Protein AF-A0A1M7KHV6-F1 (afdb_monomer)

Structure (mmCIF, N/CA/C/O backbone):
data_AF-A0A1M7KHV6-F1
#
_entry.id   AF-A0A1M7KHV6-F1
#
loop_
_atom_site.group_PDB
_atom_site.id
_atom_site.type_symbol
_atom_site.label_atom_id
_atom_site.label_alt_id
_atom_site.label_comp_id
_atom_site.label_asym_id
_atom_site.label_entity_id
_atom_site.label_seq_id
_atom_site.pdbx_PDB_ins_code
_atom_site.Cartn_x
_atom_site.Cartn_y
_atom_site.Cartn_z
_atom_site.occupancy
_atom_site.B_iso_or_equiv
_atom_site.auth_seq_id
_atom_site.auth_comp_id
_atom_site.auth_asym_id
_atom_site.auth_atom_id
_atom_site.pdbx_PDB_model_num
ATOM 1 N N . MET A 1 1 ? -18.715 7.934 -18.203 1.00 40.03 1 MET A N 1
ATOM 2 C CA . MET A 1 1 ? -17.321 7.447 -18.294 1.00 40.03 1 MET A CA 1
ATOM 3 C C . MET A 1 1 ? -16.677 8.148 -19.477 1.00 40.03 1 MET A C 1
ATOM 5 O O . MET A 1 1 ? -17.230 8.066 -20.566 1.00 40.03 1 MET A O 1
ATOM 9 N N . ASN A 1 2 ? -15.623 8.937 -19.252 1.00 33.78 2 ASN A N 1
ATOM 10 C CA . ASN A 1 2 ? -15.051 9.802 -20.286 1.00 33.78 2 ASN A CA 1
ATOM 11 C C . ASN A 1 2 ? -14.108 8.988 -21.197 1.00 33.78 2 ASN A C 1
ATOM 13 O O . ASN A 1 2 ? -13.120 8.451 -20.692 1.00 33.78 2 ASN A O 1
ATOM 17 N N . PRO A 1 3 ? -14.363 8.905 -22.515 1.00 43.41 3 PRO A N 1
ATOM 18 C CA . PRO A 1 3 ? -13.572 8.088 -23.446 1.00 43.41 3 PRO A CA 1
ATOM 19 C C . PRO A 1 3 ? -12.112 8.556 -23.586 1.00 43.41 3 PRO A C 1
ATOM 21 O O . PRO A 1 3 ? -11.252 7.806 -24.039 1.00 43.41 3 PRO A O 1
ATOM 24 N N . THR A 1 4 ? -11.807 9.777 -23.145 1.00 42.03 4 THR A N 1
ATOM 25 C CA . THR A 1 4 ? -10.474 10.386 -23.183 1.00 42.03 4 THR A CA 1
ATOM 26 C C . THR A 1 4 ? -9.477 9.736 -22.217 1.00 42.03 4 THR A C 1
ATOM 28 O O . THR A 1 4 ? -8.311 9.613 -22.568 1.00 42.03 4 THR A O 1
ATOM 31 N N . HIS A 1 5 ? -9.909 9.259 -21.039 1.00 47.38 5 HIS A N 1
ATOM 32 C CA . HIS A 1 5 ? -9.004 8.603 -20.074 1.00 47.38 5 HIS A CA 1
ATOM 33 C C . HIS A 1 5 ? -8.553 7.210 -20.547 1.00 47.38 5 HIS A C 1
ATOM 35 O O . HIS A 1 5 ? -7.406 6.822 -20.337 1.00 47.38 5 HIS A O 1
ATOM 41 N N . GLN A 1 6 ? -9.428 6.472 -21.238 1.00 45.31 6 GLN A N 1
ATOM 42 C CA . GLN A 1 6 ? -9.113 5.142 -21.773 1.00 45.31 6 GLN A CA 1
ATOM 43 C C . GLN A 1 6 ? -8.108 5.190 -22.933 1.00 45.31 6 GLN A C 1
ATOM 45 O O . GLN A 1 6 ? -7.254 4.312 -23.038 1.00 45.31 6 GLN A O 1
ATOM 50 N N . ALA A 1 7 ? -8.172 6.220 -23.782 1.00 41.47 7 ALA A N 1
ATOM 51 C CA . ALA A 1 7 ? -7.232 6.392 -24.891 1.00 41.47 7 ALA A CA 1
ATOM 52 C C . ALA A 1 7 ? -5.807 6.723 -24.405 1.00 41.47 7 ALA A C 1
ATOM 54 O O . ALA A 1 7 ? -4.832 6.204 -24.951 1.00 41.47 7 ALA A O 1
ATOM 55 N N . THR A 1 8 ? -5.682 7.527 -23.345 1.00 48.91 8 THR A N 1
ATOM 56 C CA . THR A 1 8 ? -4.390 7.873 -22.731 1.00 48.91 8 THR A CA 1
ATOM 57 C C . THR A 1 8 ? -3.746 6.661 -22.054 1.00 48.91 8 THR A C 1
ATOM 59 O O . THR A 1 8 ? -2.559 6.419 -22.253 1.00 48.91 8 THR A O 1
ATOM 62 N N . ALA A 1 9 ? -4.526 5.838 -21.344 1.00 51.78 9 ALA A N 1
ATOM 63 C CA . ALA A 1 9 ? -4.034 4.609 -20.713 1.00 51.78 9 ALA A CA 1
ATOM 64 C C . ALA A 1 9 ? -3.473 3.586 -21.728 1.00 51.78 9 ALA A C 1
ATOM 66 O O . ALA A 1 9 ? -2.473 2.923 -21.453 1.00 51.78 9 ALA A O 1
ATOM 67 N N . LEU A 1 10 ? -4.074 3.484 -22.921 1.00 48.16 10 LEU A N 1
ATOM 68 C CA . LEU A 1 10 ? -3.648 2.541 -23.966 1.00 48.16 10 LEU A CA 1
ATOM 69 C C . LEU A 1 10 ? -2.391 2.989 -24.730 1.00 48.16 10 LEU A C 1
ATOM 71 O O . LEU A 1 10 ? -1.556 2.149 -25.051 1.00 48.16 10 LEU A O 1
ATOM 75 N N . LEU A 1 11 ? -2.212 4.291 -24.989 1.00 49.06 11 LEU A N 1
ATOM 76 C CA . LEU A 1 11 ? -1.007 4.818 -25.661 1.00 49.06 11 LEU A CA 1
ATOM 77 C C . LEU A 1 11 ? 0.260 4.708 -24.796 1.00 49.06 11 LEU A C 1
ATOM 79 O O . LEU A 1 11 ? 1.381 4.679 -25.306 1.00 49.06 11 LEU A O 1
ATOM 83 N N . ILE A 1 12 ? 0.078 4.620 -23.484 1.00 51.00 12 ILE A N 1
ATOM 84 C CA . ILE A 1 12 ? 1.138 4.583 -22.482 1.00 51.00 12 ILE A CA 1
ATOM 85 C C . ILE A 1 12 ? 1.703 3.172 -22.268 1.00 51.00 12 ILE A C 1
ATOM 87 O O . ILE A 1 12 ? 2.906 3.028 -22.035 1.00 51.00 12 ILE A O 1
ATOM 91 N N . ALA A 1 13 ? 0.871 2.134 -22.417 1.00 52.94 13 ALA A N 1
ATOM 92 C CA . ALA A 1 13 ? 1.306 0.734 -22.391 1.00 52.94 13 ALA A CA 1
ATOM 93 C C . ALA A 1 13 ? 2.335 0.404 -23.495 1.00 52.94 13 ALA A C 1
ATOM 95 O O . ALA A 1 13 ? 3.017 -0.615 -23.425 1.00 52.94 13 ALA A O 1
ATOM 96 N N . SER A 1 14 ? 2.467 1.278 -24.498 1.00 56.19 14 SER A N 1
ATOM 97 C CA . SER A 1 14 ? 3.421 1.167 -25.605 1.00 56.19 14 SER A CA 1
ATOM 98 C C . SER A 1 14 ? 4.804 1.766 -25.327 1.00 56.19 14 SER A C 1
ATOM 100 O O . SER A 1 14 ? 5.713 1.509 -26.113 1.00 56.19 14 SER A O 1
ATOM 102 N N . ASN A 1 15 ? 4.997 2.569 -24.268 1.00 55.56 15 ASN A N 1
ATOM 103 C CA . ASN A 1 15 ? 6.313 3.145 -23.978 1.00 55.56 15 ASN A CA 1
ATOM 104 C C . ASN A 1 15 ? 7.100 2.248 -23.000 1.00 55.56 15 ASN A C 1
ATOM 106 O O . ASN A 1 15 ? 6.800 2.248 -21.802 1.00 55.56 15 ASN A O 1
ATOM 110 N N . PRO A 1 16 ? 8.143 1.539 -23.470 1.00 52.38 16 PRO A N 1
ATOM 111 C CA . PRO A 1 16 ? 8.955 0.665 -22.624 1.00 52.38 16 PRO A CA 1
ATOM 112 C C . PRO A 1 16 ? 9.723 1.430 -21.531 1.00 52.38 16 PRO A C 1
ATOM 114 O O . PRO A 1 16 ? 10.070 0.876 -20.489 1.00 52.38 16 PRO A O 1
ATOM 117 N N . PHE A 1 17 ? 9.959 2.728 -21.725 1.00 52.09 17 PHE A N 1
ATOM 118 C CA . PHE A 1 17 ? 10.677 3.580 -20.776 1.00 52.09 17 PHE A CA 1
ATOM 119 C C . PHE A 1 17 ? 9.782 4.184 -19.697 1.00 52.09 17 PHE A C 1
ATOM 121 O O . PHE A 1 17 ? 10.290 4.849 -18.792 1.00 52.09 17 PHE A O 1
ATOM 128 N N . THR A 1 18 ? 8.469 3.956 -19.762 1.00 57.91 18 THR A N 1
ATOM 129 C CA . THR A 1 18 ? 7.561 4.324 -18.679 1.00 57.91 18 THR A CA 1
ATOM 130 C C . THR A 1 18 ? 8.039 3.664 -17.386 1.00 57.91 18 THR A C 1
ATOM 132 O O . THR A 1 18 ? 8.149 2.435 -17.279 1.00 57.91 18 THR A O 1
ATOM 135 N N . ARG A 1 19 ? 8.373 4.494 -16.393 1.00 62.25 19 ARG A N 1
ATOM 136 C CA . ARG A 1 19 ? 8.655 4.022 -15.038 1.00 62.25 19 ARG A CA 1
ATOM 137 C C . ARG A 1 19 ? 7.367 3.405 -14.492 1.00 62.25 19 ARG A C 1
ATOM 139 O O . ARG A 1 19 ? 6.291 3.935 -14.747 1.00 62.25 19 ARG A O 1
ATOM 146 N N . GLY A 1 20 ? 7.480 2.263 -13.815 1.00 73.44 20 GLY A N 1
ATOM 147 C CA . GLY A 1 20 ? 6.344 1.652 -13.121 1.00 73.44 20 GLY A CA 1
ATOM 148 C C . GLY A 1 20 ? 5.892 2.522 -11.946 1.00 73.44 20 GLY A C 1
ATOM 149 O O . GLY A 1 20 ? 6.075 3.735 -11.958 1.00 73.44 20 GLY A O 1
ATOM 150 N N . TYR A 1 21 ? 5.353 1.900 -10.903 1.00 81.25 21 TYR A N 1
ATOM 151 C CA . TYR A 1 21 ? 5.020 2.610 -9.669 1.00 81.25 21 TYR A CA 1
ATOM 152 C C . TYR A 1 21 ? 6.223 3.407 -9.133 1.00 81.25 21 TYR A C 1
ATOM 154 O O . TYR A 1 21 ? 7.322 2.864 -8.999 1.00 81.25 21 TYR A O 1
ATOM 162 N N . ASP A 1 22 ? 6.007 4.684 -8.827 1.00 82.19 22 ASP A N 1
ATOM 163 C CA . ASP A 1 22 ? 6.954 5.556 -8.124 1.00 82.19 22 ASP A CA 1
ATOM 164 C C . ASP A 1 22 ? 6.365 5.965 -6.760 1.00 82.19 22 ASP A C 1
ATOM 166 O O . ASP A 1 22 ? 5.182 5.742 -6.501 1.00 82.19 22 ASP A O 1
ATOM 170 N N . LYS A 1 23 ? 7.183 6.539 -5.870 1.00 88.31 23 LYS A N 1
ATOM 171 C CA . LYS A 1 23 ? 6.777 7.063 -4.547 1.00 88.31 23 LYS A CA 1
ATOM 172 C C . LYS A 1 23 ? 5.912 6.093 -3.726 1.00 88.31 23 LYS A C 1
ATOM 174 O O . LYS A 1 23 ? 4.903 6.481 -3.144 1.00 88.31 23 LYS A O 1
ATOM 179 N N . LEU A 1 24 ? 6.322 4.827 -3.689 1.00 92.56 24 LEU A N 1
ATOM 180 C CA . LEU A 1 24 ? 5.627 3.788 -2.937 1.00 92.56 24 LEU A CA 1
ATOM 181 C C . LEU A 1 24 ? 5.595 4.111 -1.441 1.00 92.56 24 LEU A C 1
ATOM 183 O O . LEU A 1 24 ? 6.630 4.412 -0.841 1.00 92.56 24 LEU A O 1
ATOM 187 N N . TYR A 1 25 ? 4.425 3.977 -0.830 1.00 95.25 25 TYR A N 1
ATOM 188 C CA . TYR A 1 25 ? 4.247 4.102 0.611 1.00 95.25 25 TYR A CA 1
ATOM 189 C C . TYR A 1 25 ? 3.189 3.116 1.119 1.00 95.25 25 TYR A C 1
ATOM 191 O O . TYR A 1 25 ? 2.507 2.452 0.338 1.00 95.25 25 TYR A O 1
ATOM 199 N N . ILE A 1 26 ? 3.122 2.954 2.440 1.00 97.50 26 ILE A N 1
ATOM 200 C CA . ILE A 1 26 ? 2.248 1.976 3.093 1.00 97.50 26 ILE A CA 1
ATOM 201 C C . ILE A 1 26 ? 1.247 2.726 3.960 1.00 97.50 26 ILE A C 1
ATOM 203 O O . ILE A 1 26 ? 1.654 3.509 4.819 1.00 97.50 26 ILE A O 1
ATOM 207 N N . GLU A 1 27 ? -0.034 2.427 3.780 1.00 96.69 27 GLU A N 1
ATOM 208 C CA . GLU A 1 27 ? -1.109 2.862 4.666 1.00 96.69 27 GLU A CA 1
ATOM 209 C C . GLU A 1 27 ? -1.606 1.689 5.509 1.00 96.69 27 GLU A C 1
ATOM 211 O O . GLU A 1 27 ? -1.808 0.579 5.016 1.00 96.69 27 GLU A O 1
ATOM 216 N N . ARG A 1 28 ? -1.801 1.939 6.805 1.00 97.19 28 ARG A N 1
ATOM 217 C CA . ARG A 1 28 ? -2.419 0.987 7.729 1.00 97.19 28 ARG A CA 1
ATOM 218 C C . ARG A 1 28 ? -3.917 1.266 7.780 1.00 97.19 28 ARG A C 1
ATOM 220 O O . ARG A 1 28 ? -4.330 2.318 8.267 1.00 97.19 28 ARG A O 1
ATOM 227 N N . LEU A 1 29 ? -4.712 0.320 7.299 1.00 97.75 29 LEU A N 1
ATOM 228 C CA . LEU A 1 29 ? -6.156 0.442 7.137 1.00 97.75 29 LEU A CA 1
ATOM 229 C C . LEU A 1 29 ? -6.894 -0.586 7.995 1.00 97.75 29 LEU A C 1
ATOM 231 O O . LEU A 1 29 ? -6.432 -1.706 8.206 1.00 97.75 29 LEU A O 1
ATOM 235 N N . LEU A 1 30 ? -8.075 -0.206 8.464 1.00 97.50 30 LEU A N 1
ATOM 236 C CA . LEU A 1 30 ? -9.051 -1.098 9.072 1.00 97.50 30 LEU A CA 1
ATOM 237 C C . LEU A 1 30 ? -10.006 -1.577 7.986 1.00 97.50 30 LEU A C 1
ATOM 239 O O . LEU A 1 30 ? -10.625 -0.750 7.316 1.00 97.50 30 LEU A O 1
ATOM 243 N N . MET A 1 31 ? -10.144 -2.893 7.830 1.00 96.94 31 MET A N 1
ATOM 244 C CA . MET A 1 31 ? -11.224 -3.478 7.041 1.00 96.94 31 MET A CA 1
ATOM 245 C C . MET A 1 31 ? -12.465 -3.574 7.925 1.00 96.94 31 MET A C 1
ATOM 247 O O . MET A 1 31 ? -12.488 -4.351 8.882 1.00 96.94 31 MET A O 1
ATOM 251 N N . ILE A 1 32 ? -13.484 -2.780 7.620 1.00 97.06 32 ILE A N 1
ATOM 252 C CA . ILE A 1 32 ? -14.670 -2.600 8.456 1.00 97.06 32 ILE A CA 1
ATOM 253 C C . ILE A 1 32 ? -15.865 -3.252 7.772 1.00 97.06 32 ILE A C 1
ATOM 255 O O . ILE A 1 32 ? -16.180 -2.942 6.623 1.00 97.06 32 ILE A O 1
ATOM 259 N N . ALA A 1 33 ? -16.534 -4.151 8.487 1.00 95.75 33 ALA A N 1
ATOM 260 C CA . ALA A 1 33 ? -17.798 -4.735 8.071 1.00 95.75 33 ALA A CA 1
ATOM 261 C C . ALA A 1 33 ? -18.969 -3.909 8.620 1.00 95.75 33 ALA A C 1
ATOM 263 O O . ALA A 1 33 ? -18.988 -3.544 9.799 1.00 95.75 33 ALA A O 1
ATOM 264 N N . TYR A 1 34 ? -19.953 -3.649 7.763 1.00 92.31 34 TYR A N 1
ATOM 265 C CA . TYR A 1 34 ? -21.218 -3.031 8.151 1.00 92.31 34 TYR A CA 1
ATOM 266 C C . TYR A 1 34 ? -22.153 -4.069 8.788 1.00 92.31 34 TYR A C 1
ATOM 268 O O . TYR A 1 34 ? -22.115 -5.252 8.442 1.00 92.31 34 TYR A O 1
ATOM 276 N N . GLU A 1 35 ? -23.035 -3.626 9.686 1.00 83.25 35 GLU A N 1
ATOM 277 C CA . GLU A 1 35 ? -24.034 -4.500 10.326 1.00 83.25 35 GLU A CA 1
ATOM 278 C C . GLU A 1 35 ? -25.103 -5.015 9.348 1.00 83.25 35 GLU A C 1
ATOM 280 O O . GLU A 1 35 ? -25.678 -6.083 9.550 1.00 83.25 35 GLU A O 1
ATOM 285 N N . ASP A 1 36 ? -25.368 -4.270 8.277 1.00 85.94 36 ASP A N 1
ATOM 286 C CA . ASP A 1 36 ? -26.413 -4.553 7.288 1.00 85.94 36 ASP A CA 1
ATOM 287 C C . ASP A 1 36 ? -25.971 -5.519 6.171 1.00 85.94 36 ASP A C 1
ATOM 289 O O . ASP A 1 36 ? -26.745 -5.812 5.257 1.00 85.94 36 ASP A O 1
ATOM 293 N N . GLY A 1 37 ? -24.741 -6.036 6.244 1.00 79.44 37 GLY A N 1
ATOM 294 C CA . GLY A 1 37 ? -24.183 -6.945 5.243 1.00 79.44 37 GLY A CA 1
ATOM 295 C C . GLY A 1 37 ? -23.716 -6.261 3.954 1.00 79.44 37 GLY A C 1
ATOM 296 O O . GLY A 1 37 ? -23.463 -6.956 2.966 1.00 79.44 37 GLY A O 1
ATOM 297 N N . CYS A 1 38 ? -23.583 -4.929 3.937 1.00 88.50 38 CYS A N 1
ATOM 298 C CA . CYS A 1 38 ? -22.914 -4.221 2.847 1.00 88.50 38 CYS A CA 1
ATOM 299 C C . CYS A 1 38 ? -21.448 -4.678 2.677 1.00 88.50 38 CYS A C 1
ATOM 301 O O . CYS A 1 38 ? -20.826 -5.151 3.636 1.00 88.50 38 CYS A O 1
ATOM 303 N N . PRO A 1 39 ? -20.863 -4.527 1.468 1.00 93.12 39 PRO A N 1
ATOM 304 C CA . PRO A 1 39 ? -19.444 -4.793 1.251 1.00 93.12 39 PRO A CA 1
ATOM 305 C C . PRO A 1 39 ? -18.573 -4.032 2.258 1.00 93.12 39 PRO A C 1
ATOM 307 O O . PRO A 1 39 ? -18.887 -2.879 2.565 1.00 93.12 39 PRO A O 1
ATOM 310 N N . PRO A 1 40 ? -17.483 -4.638 2.759 1.00 94.81 40 PRO A N 1
ATOM 311 C CA . PRO A 1 40 ? -16.625 -3.971 3.721 1.00 94.81 40 PRO A CA 1
ATOM 312 C C . PRO A 1 40 ? -15.965 -2.738 3.103 1.00 94.81 40 PRO A C 1
ATOM 314 O O . PRO A 1 40 ? -15.703 -2.688 1.898 1.00 94.81 40 PRO A O 1
ATOM 317 N N . CYS A 1 41 ? -15.665 -1.756 3.944 1.00 95.56 41 CYS A N 1
ATOM 318 C CA . CYS A 1 41 ? -14.884 -0.589 3.559 1.00 95.56 41 CYS A CA 1
ATOM 319 C C . CYS A 1 41 ? -13.516 -0.601 4.244 1.00 95.56 41 CYS A C 1
ATOM 321 O O . CYS A 1 41 ? -13.292 -1.313 5.222 1.00 95.56 41 CYS A O 1
ATOM 323 N N . PHE A 1 42 ? -12.595 0.195 3.707 1.00 96.62 42 PHE A N 1
ATOM 324 C CA . PHE A 1 42 ? -11.261 0.375 4.263 1.00 96.62 42 PHE A CA 1
ATOM 325 C C . PHE A 1 42 ? -11.112 1.816 4.720 1.00 96.62 42 PHE A C 1
ATOM 327 O O . PHE A 1 42 ? -11.384 2.737 3.943 1.00 96.62 42 PHE A O 1
ATOM 334 N N . ARG A 1 43 ? -10.713 2.016 5.975 1.00 96.94 43 ARG A N 1
ATOM 335 C CA . ARG A 1 43 ? -10.478 3.351 6.534 1.00 96.94 43 ARG A CA 1
ATOM 336 C C . ARG A 1 43 ? -9.176 3.382 7.318 1.00 96.94 43 ARG A C 1
ATOM 338 O O . ARG A 1 43 ? -8.904 2.428 8.050 1.00 96.94 43 ARG A O 1
ATOM 345 N N . PRO A 1 44 ? -8.372 4.448 7.202 1.00 96.75 44 PRO A N 1
ATOM 346 C CA . PRO A 1 44 ? -7.241 4.625 8.090 1.00 96.75 44 PRO A CA 1
ATOM 347 C C . PRO A 1 44 ? -7.745 4.811 9.521 1.00 96.75 44 PRO A C 1
ATOM 349 O O . PRO A 1 44 ? -8.824 5.354 9.776 1.00 96.75 44 PRO A O 1
ATOM 352 N N . MET A 1 45 ? -6.945 4.346 10.470 1.00 94.69 45 MET A N 1
ATOM 353 C CA . MET A 1 45 ? -7.179 4.643 11.875 1.00 94.69 45 MET A CA 1
ATOM 354 C C . MET A 1 45 ? -6.830 6.105 12.144 1.00 94.69 45 MET A C 1
ATOM 356 O O . MET A 1 45 ? -5.784 6.578 11.703 1.00 94.69 45 MET A O 1
ATOM 360 N N . HIS A 1 46 ? -7.677 6.804 12.894 1.00 94.81 46 HIS A N 1
ATOM 361 C CA . HIS A 1 46 ? -7.389 8.175 13.299 1.00 94.81 46 HIS A CA 1
ATOM 362 C C . HIS A 1 46 ? -6.096 8.259 14.136 1.00 94.81 46 HIS A C 1
ATOM 364 O O . HIS A 1 46 ? -5.840 7.410 14.995 1.00 94.81 46 HIS A O 1
ATOM 370 N N . ASP A 1 47 ? -5.313 9.324 13.947 1.00 92.50 47 ASP A N 1
ATOM 371 C CA . ASP A 1 47 ? -3.975 9.488 14.540 1.00 92.50 47 ASP A CA 1
ATOM 372 C C . ASP A 1 47 ? -3.946 9.370 16.072 1.00 92.50 47 ASP A C 1
ATOM 374 O O . ASP A 1 47 ? -2.983 8.855 16.644 1.00 92.50 47 ASP A O 1
ATOM 378 N N . SER A 1 48 ? -5.019 9.782 16.757 1.00 92.12 48 SER A N 1
ATOM 379 C CA . SER A 1 48 ? -5.139 9.641 18.220 1.00 92.12 48 SER A CA 1
ATOM 380 C C . SER A 1 48 ? -5.053 8.187 18.699 1.00 92.12 48 SER A C 1
ATOM 382 O O . SER A 1 48 ? -4.675 7.939 19.844 1.00 92.12 48 SER A O 1
ATOM 384 N N . GLN A 1 49 ? -5.374 7.227 17.832 1.00 93.81 49 GLN A N 1
ATOM 385 C CA . GLN A 1 49 ? -5.395 5.797 18.124 1.00 93.81 49 GLN A CA 1
ATOM 386 C C . GLN A 1 49 ? -4.294 5.016 17.396 1.00 93.81 49 GLN A C 1
ATOM 388 O O . GLN A 1 49 ? -4.183 3.812 17.596 1.00 93.81 49 GLN A O 1
ATOM 393 N N . ALA A 1 50 ? -3.405 5.672 16.641 1.00 92.00 50 ALA A N 1
ATOM 394 C CA . ALA A 1 50 ? -2.341 5.010 15.871 1.00 92.00 50 ALA A CA 1
ATOM 395 C C . ALA A 1 50 ? -1.389 4.121 16.707 1.00 92.00 50 ALA A C 1
ATOM 397 O O . ALA A 1 50 ? -0.672 3.287 16.160 1.00 92.00 50 ALA A O 1
ATOM 398 N N . HIS A 1 51 ? -1.383 4.291 18.031 1.00 91.88 51 HIS A N 1
ATOM 399 C CA . HIS A 1 51 ? -0.619 3.491 18.985 1.00 91.88 51 HIS A CA 1
ATOM 400 C C . HIS A 1 51 ? -1.231 2.108 19.281 1.00 91.88 51 HIS A C 1
ATOM 402 O O . HIS A 1 51 ? -0.551 1.272 19.878 1.00 91.88 51 HIS A O 1
ATOM 408 N N . LEU A 1 52 ? -2.494 1.863 18.911 1.00 94.06 52 LEU A N 1
ATOM 409 C CA . LEU A 1 52 ? -3.174 0.595 19.173 1.00 94.06 52 LEU A CA 1
ATOM 410 C C . LEU A 1 52 ? -2.573 -0.534 18.318 1.00 94.06 52 LEU A C 1
ATOM 4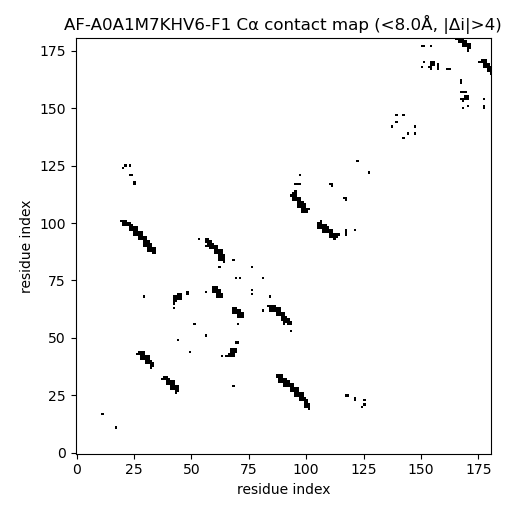12 O O . LEU A 1 52 ? -2.484 -0.375 17.096 1.00 94.06 52 LEU A O 1
ATOM 416 N N . PRO A 1 53 ? -2.182 -1.673 18.916 1.00 93.94 53 PRO A N 1
ATOM 417 C CA . PRO A 1 53 ? -1.556 -2.776 18.190 1.00 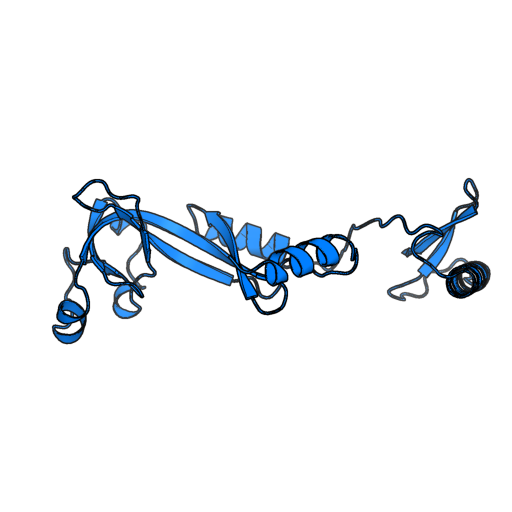93.94 53 PRO A CA 1
ATOM 418 C C . PRO A 1 53 ? -2.591 -3.627 17.431 1.00 93.94 53 PRO A C 1
ATOM 420 O O . PRO A 1 53 ? -3.739 -3.746 17.854 1.00 93.94 53 PRO A O 1
ATOM 423 N N . ASP A 1 54 ? -2.186 -4.215 16.300 1.00 94.62 54 ASP A N 1
ATOM 424 C CA . ASP A 1 54 ? -3.090 -4.893 15.347 1.00 94.62 54 ASP A CA 1
ATOM 425 C C . ASP A 1 54 ? -3.906 -6.042 15.958 1.00 94.62 54 ASP A C 1
ATOM 427 O O . ASP A 1 54 ? -5.074 -6.230 15.623 1.00 94.62 54 ASP A O 1
ATOM 431 N N . ASP A 1 55 ? -3.301 -6.793 16.876 1.00 91.62 55 ASP A N 1
ATOM 432 C CA . ASP A 1 55 ? -3.890 -7.947 17.559 1.00 91.62 55 ASP A CA 1
ATOM 433 C C . ASP A 1 55 ? -5.065 -7.573 18.472 1.00 91.62 55 ASP A C 1
ATOM 435 O O . ASP A 1 55 ? -5.919 -8.410 18.760 1.00 91.62 55 ASP A O 1
ATOM 439 N N . THR A 1 56 ? -5.141 -6.309 18.887 1.00 91.88 56 THR A N 1
ATOM 440 C CA . THR A 1 56 ? -6.237 -5.790 19.719 1.00 91.88 56 THR A CA 1
ATOM 441 C C . THR A 1 56 ? -7.406 -5.237 18.917 1.00 91.88 56 THR A C 1
ATOM 443 O O . THR A 1 56 ? -8.378 -4.795 19.514 1.00 91.88 56 THR A O 1
ATOM 446 N N . LEU A 1 57 ? -7.323 -5.231 17.584 1.00 93.50 57 LEU A N 1
ATOM 447 C CA . LEU A 1 57 ? -8.297 -4.558 16.719 1.00 93.50 57 LEU A CA 1
ATOM 448 C C . LEU A 1 57 ? -9.235 -5.521 15.997 1.00 93.50 57 LEU A C 1
ATOM 450 O O . LEU A 1 57 ? -10.151 -5.085 15.308 1.00 93.50 57 LEU A O 1
ATOM 454 N N . GLN A 1 58 ? -9.024 -6.826 16.134 1.00 92.81 58 GLN A N 1
ATOM 455 C CA . GLN A 1 58 ? -9.843 -7.816 15.455 1.00 92.81 58 GLN A CA 1
ATOM 456 C C . GLN A 1 58 ? -11.190 -8.003 16.164 1.00 92.81 58 GLN A C 1
ATOM 458 O O . GLN A 1 58 ? -11.231 -8.280 17.360 1.00 92.81 58 GLN A O 1
ATOM 463 N N . LEU A 1 59 ? -12.285 -7.916 15.405 1.00 92.12 59 LEU A N 1
ATOM 464 C CA . LEU A 1 59 ? -13.667 -8.029 15.889 1.00 92.12 59 LEU A CA 1
ATOM 465 C C . LEU A 1 59 ? -14.032 -6.982 16.949 1.00 92.12 59 LEU A C 1
ATOM 467 O O . LEU A 1 59 ? -14.843 -7.255 17.832 1.00 92.12 59 LEU A O 1
ATOM 471 N N . VAL A 1 60 ? -13.454 -5.784 16.839 1.00 94.25 60 VAL A N 1
ATOM 472 C CA . VAL A 1 60 ? -13.730 -4.676 17.756 1.00 94.25 60 VAL A CA 1
ATOM 473 C C . VAL A 1 60 ? -14.677 -3.660 17.108 1.00 94.25 60 VAL A C 1
ATOM 475 O O . VAL A 1 60 ? -14.487 -3.316 15.935 1.00 94.25 60 VAL A O 1
ATOM 478 N N . PRO A 1 61 ? -15.701 -3.170 17.830 1.00 94.62 61 PRO A N 1
ATOM 479 C CA . PRO A 1 61 ? -16.574 -2.108 17.355 1.00 94.62 61 PRO A CA 1
ATOM 480 C C . PRO A 1 61 ? -15.817 -0.810 17.063 1.00 94.62 61 PRO A C 1
ATOM 482 O O . PRO A 1 61 ? -14.924 -0.385 17.806 1.00 94.62 61 PRO A O 1
ATOM 485 N N . CYS A 1 62 ? -16.219 -0.148 15.985 1.00 95.19 62 CYS A N 1
ATOM 486 C CA . CYS A 1 62 ? -15.689 1.145 15.589 1.00 95.19 62 CYS A CA 1
ATOM 487 C C . CYS A 1 62 ? -16.786 2.069 15.063 1.00 95.19 62 CYS A C 1
ATOM 489 O O . CYS A 1 62 ? -17.807 1.620 14.537 1.00 95.19 62 CYS A O 1
ATOM 491 N N . ILE A 1 63 ? -16.519 3.367 15.145 1.00 94.69 63 ILE A N 1
ATOM 492 C CA . ILE A 1 63 ? -17.258 4.414 14.443 1.00 94.69 63 ILE A CA 1
ATOM 493 C C . ILE A 1 63 ? -16.374 4.996 13.341 1.00 94.69 63 ILE A C 1
ATOM 495 O O . ILE A 1 63 ? -15.150 5.029 13.482 1.00 94.69 63 ILE A O 1
ATOM 499 N N . PHE A 1 64 ? -16.958 5.425 12.228 1.00 95.62 64 PHE A N 1
ATOM 500 C CA . P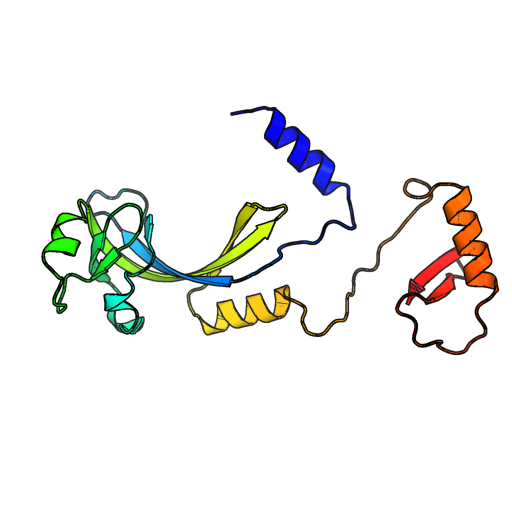HE A 1 64 ? -16.184 5.928 11.091 1.00 95.62 64 PHE A CA 1
ATOM 501 C C . PHE A 1 64 ? -16.978 6.882 10.194 1.00 95.62 64 PHE A C 1
ATOM 503 O O . PHE A 1 64 ? -18.211 6.965 10.254 1.00 95.62 64 PHE A O 1
ATOM 510 N N . ASN A 1 65 ? -16.245 7.599 9.348 1.00 94.62 65 ASN A N 1
ATOM 511 C CA . ASN A 1 65 ? -16.755 8.410 8.244 1.00 94.62 65 ASN A CA 1
ATOM 512 C C . ASN A 1 65 ? -16.011 8.043 6.946 1.00 94.62 65 ASN A C 1
ATOM 514 O O . ASN A 1 65 ? -15.460 6.948 6.832 1.00 94.62 65 ASN A O 1
ATOM 518 N N . ASP A 1 66 ? -16.025 8.917 5.942 1.00 94.38 66 ASP A N 1
ATOM 519 C CA . ASP A 1 66 ? -15.348 8.652 4.669 1.00 94.38 66 ASP A CA 1
ATOM 520 C C . ASP A 1 66 ? -13.821 8.756 4.742 1.00 94.38 66 ASP A C 1
ATOM 522 O O . ASP A 1 66 ? -13.141 8.143 3.919 1.00 94.38 66 ASP A O 1
ATOM 526 N N . ASP A 1 67 ? -13.292 9.430 5.762 1.00 94.50 67 ASP A N 1
ATOM 527 C CA . ASP A 1 67 ? -11.875 9.759 5.873 1.00 94.50 67 ASP A CA 1
ATOM 528 C C . ASP A 1 67 ? -11.136 8.858 6.867 1.00 94.50 67 ASP A C 1
ATOM 530 O O . ASP A 1 67 ? -10.003 8.466 6.606 1.00 94.50 67 ASP A O 1
ATOM 534 N N . PHE A 1 68 ? -11.745 8.513 8.006 1.00 95.69 68 PHE A N 1
ATOM 535 C CA . PHE A 1 68 ? -11.084 7.750 9.069 1.00 95.69 68 PHE A CA 1
ATOM 536 C C . PHE A 1 68 ? -12.054 6.912 9.908 1.00 95.69 68 PHE A C 1
ATOM 538 O O . PHE A 1 68 ? -13.276 7.071 9.856 1.00 95.69 68 PHE A O 1
ATOM 545 N N . ALA A 1 69 ? -11.476 6.029 10.722 1.00 96.25 69 ALA A N 1
ATOM 546 C CA . ALA A 1 69 ? -12.175 5.216 11.707 1.00 96.25 69 ALA A CA 1
ATOM 547 C C . ALA A 1 69 ? -11.569 5.346 13.114 1.00 96.25 69 ALA A C 1
ATOM 549 O O . ALA A 1 69 ? -10.367 5.581 13.284 1.00 96.25 69 ALA A O 1
ATOM 550 N N . LEU A 1 70 ? -12.425 5.168 14.120 1.00 95.75 70 LEU A N 1
ATOM 551 C CA . LEU A 1 70 ? -12.118 5.207 15.546 1.00 95.75 70 LEU A CA 1
ATOM 552 C C . LEU A 1 70 ? -12.670 3.960 16.236 1.00 95.75 70 LEU A C 1
ATO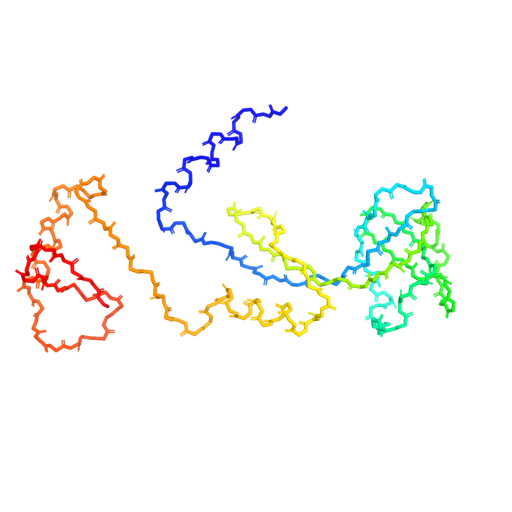M 554 O O . LEU A 1 70 ? -13.845 3.630 16.105 1.00 95.75 70 LEU A O 1
ATOM 558 N N . ILE A 1 71 ? -11.836 3.299 17.027 1.00 95.56 71 ILE A N 1
ATOM 559 C CA . ILE A 1 71 ? -12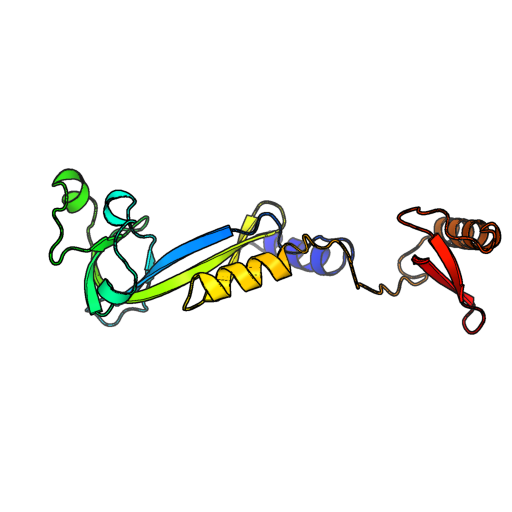.232 2.207 17.914 1.00 95.56 71 ILE A CA 1
ATOM 560 C C . ILE A 1 71 ? -13.049 2.781 19.064 1.00 95.56 71 ILE A C 1
ATOM 562 O O . ILE A 1 71 ? -12.569 3.676 19.765 1.00 95.56 71 ILE A O 1
ATOM 566 N N . SER A 1 72 ? -14.270 2.278 19.248 1.00 90.44 72 SER A N 1
ATOM 567 C CA . SER A 1 72 ? -15.192 2.754 20.284 1.00 90.44 72 SER A CA 1
ATOM 568 C C . SER A 1 72 ? -15.086 1.953 21.579 1.00 90.44 72 SER A C 1
ATOM 570 O O . SER A 1 72 ? -15.273 2.501 22.666 1.00 90.44 72 SER A O 1
ATOM 572 N N . GLU A 1 73 ? -14.729 0.671 21.502 1.00 88.12 73 GLU A N 1
ATOM 573 C CA . GLU A 1 73 ? -14.600 -0.175 22.685 1.00 88.12 73 GLU A CA 1
ATOM 574 C C . GLU A 1 73 ? -13.306 0.110 23.459 1.00 88.12 73 GLU A C 1
ATOM 576 O O . GLU A 1 73 ? -12.199 0.053 22.926 1.00 88.12 73 GLU A O 1
ATOM 581 N N . GLY A 1 74 ? -13.440 0.411 24.753 1.00 81.06 74 GLY A N 1
ATOM 582 C CA . GLY A 1 74 ? -12.300 0.569 25.661 1.00 81.06 74 GLY A CA 1
ATOM 583 C C . GLY A 1 74 ? -11.438 1.815 25.424 1.00 81.06 74 GLY A C 1
ATOM 584 O O . GLY A 1 74 ? -10.414 1.963 26.089 1.00 81.06 74 GLY A O 1
ATOM 585 N N . GLN A 1 75 ? -11.837 2.716 24.521 1.00 85.56 75 GLN A N 1
ATOM 586 C CA . GLN A 1 75 ? -11.105 3.942 24.195 1.00 85.56 75 GLN A CA 1
ATOM 587 C C . GLN A 1 75 ? -11.889 5.196 24.590 1.00 85.56 75 GLN A C 1
ATOM 589 O O . GLN A 1 75 ? -13.106 5.268 24.437 1.00 85.56 75 GLN A O 1
ATOM 594 N N . SER A 1 76 ? -11.184 6.224 25.068 1.00 82.75 76 SER A N 1
ATOM 595 C CA . SER A 1 76 ? -11.772 7.549 25.280 1.00 82.75 76 SER A CA 1
ATOM 596 C C . SER A 1 76 ? -11.760 8.339 23.970 1.00 82.75 76 SER A C 1
ATOM 598 O O . SER A 1 76 ? -10.702 8.800 23.535 1.00 82.75 76 SER A O 1
ATOM 600 N N . ILE A 1 77 ? -12.927 8.507 23.352 1.00 85.12 77 ILE A N 1
ATOM 601 C CA . ILE A 1 77 ? -13.101 9.335 22.154 1.00 85.12 77 ILE A CA 1
ATOM 602 C C . ILE A 1 77 ? -13.445 10.764 22.591 1.00 85.12 77 ILE A C 1
ATOM 604 O O . ILE A 1 77 ? -14.283 10.976 23.465 1.00 85.12 77 ILE A O 1
ATOM 608 N N . LEU A 1 78 ? -12.777 11.761 22.004 1.00 84.62 78 LEU A N 1
ATOM 609 C CA . LEU A 1 78 ? -13.126 13.166 22.219 1.00 84.62 78 LEU A CA 1
ATOM 610 C C . LEU A 1 78 ? -14.514 13.430 21.625 1.00 84.62 78 LEU A C 1
ATOM 612 O O . LEU A 1 78 ? -14.756 13.066 20.479 1.00 84.62 78 LEU A O 1
ATOM 616 N N . ASN A 1 79 ? -15.392 14.120 22.357 1.00 80.19 79 ASN A N 1
ATOM 617 C CA . ASN A 1 79 ? -16.767 14.398 21.911 1.00 80.19 79 ASN A CA 1
ATOM 618 C C . ASN A 1 79 ? -16.840 15.046 20.515 1.00 80.19 79 ASN A C 1
ATOM 620 O O . ASN A 1 79 ? -17.784 14.811 19.767 1.00 80.19 79 ASN A O 1
ATOM 624 N N . GLU A 1 80 ? -15.841 15.858 20.161 1.00 81.00 80 GLU A N 1
ATOM 625 C CA . GLU A 1 80 ? -15.736 16.495 18.845 1.00 81.00 80 GLU A CA 1
ATOM 626 C C . GLU A 1 80 ? -15.550 15.473 17.713 1.00 81.00 80 GLU A C 1
ATOM 628 O O . GLU A 1 80 ? -16.092 15.662 16.629 1.00 81.00 80 GLU A O 1
ATOM 633 N N . LEU A 1 81 ? -14.832 14.375 17.966 1.00 83.81 81 LEU A N 1
ATOM 634 C CA . LEU A 1 81 ? -14.577 13.316 16.987 1.00 83.81 81 LEU A CA 1
ATOM 635 C C . LEU A 1 81 ? -15.74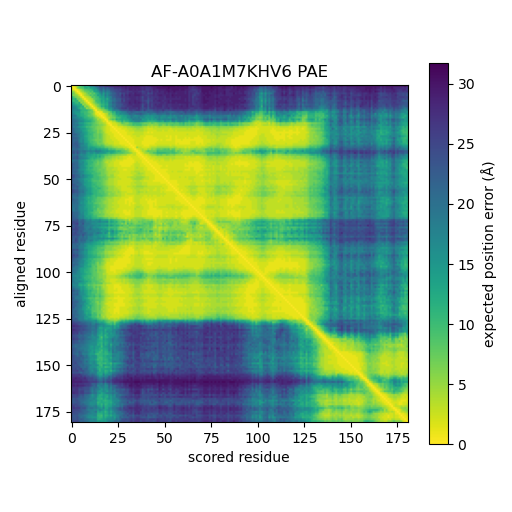5 12.329 16.883 1.00 83.81 81 LEU A C 1
ATOM 637 O O . LEU A 1 81 ? -16.052 11.863 15.787 1.00 83.81 81 LEU A O 1
ATOM 641 N N . ASP A 1 82 ? -16.415 12.052 18.004 1.00 79.50 82 ASP A N 1
ATOM 642 C CA . ASP A 1 82 ? -17.597 11.184 18.057 1.00 79.50 82 ASP A CA 1
ATOM 643 C C . ASP A 1 82 ? -18.725 11.730 17.165 1.00 79.50 82 ASP A C 1
ATOM 645 O O . ASP A 1 82 ? -19.239 11.040 16.286 1.00 79.50 82 ASP A O 1
ATOM 649 N N . GLY A 1 83 ? -19.008 13.034 17.270 1.00 83.31 83 GLY A N 1
ATOM 650 C CA . GLY A 1 83 ? -20.002 13.704 16.424 1.00 83.31 83 GLY A CA 1
ATOM 651 C C . GLY A 1 83 ? -19.654 13.765 14.928 1.00 83.31 83 GLY A C 1
ATOM 652 O O . GLY A 1 83 ? -20.526 14.088 14.122 1.00 83.31 83 GLY A O 1
ATOM 653 N N . CYS A 1 84 ? -18.410 13.458 14.540 1.00 88.31 84 CYS A N 1
ATOM 654 C CA . CYS A 1 84 ? -17.957 13.458 13.144 1.00 88.31 84 CYS A CA 1
ATOM 655 C C . CYS A 1 84 ? -18.102 12.095 12.445 1.00 88.31 84 CYS A C 1
ATOM 657 O O . CYS A 1 84 ? -17.827 12.002 11.245 1.00 88.31 84 CYS A O 1
ATOM 659 N N . CYS A 1 85 ? -18.494 11.041 13.167 1.00 90.56 85 CYS A N 1
ATOM 660 C CA . CYS A 1 85 ? -18.558 9.675 12.649 1.00 90.56 85 CYS A CA 1
ATOM 661 C C . CYS A 1 85 ? -20.017 9.188 12.581 1.00 90.56 85 CYS A C 1
ATOM 663 O O . CYS A 1 85 ? -20.561 8.738 13.586 1.00 90.56 85 CYS A O 1
ATOM 665 N N . PRO A 1 86 ? -20.684 9.264 11.415 1.00 90.88 86 PRO A N 1
ATOM 666 C CA . PRO A 1 86 ? -22.097 8.902 11.302 1.00 90.88 86 PRO A CA 1
ATOM 667 C C . PRO A 1 86 ? -22.337 7.387 11.252 1.00 90.88 86 PRO A C 1
ATOM 669 O O . PRO A 1 86 ? -23.475 6.949 11.418 1.00 90.88 86 PRO A O 1
ATOM 672 N N . SER A 1 87 ? -21.297 6.595 10.972 1.00 93.19 87 SER A N 1
ATOM 673 C CA . SER A 1 87 ? -21.413 5.155 10.733 1.00 93.19 87 SER A CA 1
ATOM 674 C C . SER A 1 87 ? -20.800 4.347 11.868 1.00 93.19 87 SER A C 1
ATOM 676 O O . SER A 1 87 ? -19.793 4.743 12.450 1.00 93.19 87 SER A O 1
ATOM 678 N N . ASN A 1 88 ? -21.394 3.184 12.132 1.00 93.38 88 ASN A N 1
ATOM 679 C CA . ASN A 1 88 ? -20.898 2.178 13.065 1.00 93.38 88 ASN A CA 1
ATOM 680 C C . ASN A 1 88 ? -20.554 0.908 12.284 1.00 93.38 88 ASN A C 1
ATOM 682 O O . ASN A 1 88 ? -21.170 0.620 11.255 1.00 93.38 88 ASN A O 1
ATOM 686 N N . GLY A 1 89 ? -19.582 0.147 12.767 1.00 94.56 89 GLY A N 1
ATOM 687 C CA . GLY A 1 89 ? -19.199 -1.116 12.153 1.00 94.56 89 GLY A CA 1
ATOM 688 C C . GLY A 1 89 ? -18.303 -1.950 13.051 1.00 94.56 89 GLY A C 1
ATOM 689 O O . GLY A 1 89 ? -17.976 -1.565 14.175 1.00 94.56 89 GLY A O 1
ATOM 690 N N . LEU A 1 90 ? -17.905 -3.104 12.527 1.00 95.88 90 LEU A N 1
ATOM 691 C CA . LEU A 1 90 ? -17.013 -4.036 13.200 1.00 95.88 90 LEU A CA 1
ATOM 692 C C . LEU A 1 90 ? -15.716 -4.163 12.405 1.00 95.88 90 LEU A C 1
ATOM 694 O O . LEU A 1 90 ? -15.743 -4.487 11.214 1.00 95.88 90 LEU A O 1
ATOM 698 N N . VAL A 1 91 ? -14.577 -3.951 13.058 1.00 96.31 91 VAL A N 1
ATOM 699 C CA . VAL A 1 91 ? -13.276 -4.180 12.427 1.00 96.31 91 VAL A CA 1
ATOM 700 C C . VAL A 1 91 ? -13.081 -5.682 12.236 1.00 96.31 91 VAL A C 1
ATOM 702 O O . VAL A 1 91 ? -13.060 -6.446 13.197 1.00 96.31 91 VAL A O 1
ATOM 705 N N . HIS A 1 92 ? -12.929 -6.127 10.993 1.00 94.00 92 HIS A N 1
ATOM 706 C CA . HIS A 1 92 ? -12.685 -7.533 10.684 1.00 94.00 92 HIS A CA 1
ATOM 707 C C . HIS A 1 92 ? -11.198 -7.881 10.768 1.00 94.00 92 HIS A C 1
ATOM 709 O O . HIS A 1 92 ? -10.847 -8.915 11.331 1.00 94.00 92 HIS A O 1
ATOM 715 N N . GLN A 1 93 ? -10.335 -7.019 10.219 1.00 94.12 93 GLN A N 1
ATOM 716 C CA . GLN A 1 93 ? -8.879 -7.157 10.283 1.00 94.12 93 GLN A CA 1
ATOM 717 C C . GLN A 1 93 ? -8.173 -5.825 9.996 1.00 94.12 93 GLN A C 1
ATOM 719 O O . GLN A 1 93 ? -8.768 -4.903 9.428 1.00 94.12 93 GLN A O 1
ATOM 724 N N . VAL A 1 94 ? -6.889 -5.754 10.342 1.00 96.69 94 VAL A N 1
ATOM 725 C CA . VAL A 1 94 ? -5.982 -4.686 9.903 1.00 96.69 94 VAL A CA 1
ATOM 726 C C . VAL A 1 94 ? -5.308 -5.113 8.602 1.00 96.69 94 VAL A C 1
ATOM 728 O O . VAL A 1 94 ? -4.859 -6.250 8.486 1.00 96.69 94 VAL A O 1
ATOM 731 N N . VAL A 1 95 ? -5.227 -4.200 7.639 1.00 97.25 95 VAL A N 1
ATOM 732 C CA . VAL A 1 95 ? -4.585 -4.406 6.339 1.00 97.25 95 VAL A CA 1
ATOM 733 C C . VAL A 1 95 ? -3.534 -3.323 6.109 1.00 97.25 95 VAL A C 1
ATOM 735 O O . VAL A 1 95 ? -3.721 -2.161 6.466 1.00 97.25 95 VAL A O 1
ATOM 738 N N . TYR A 1 96 ? -2.422 -3.702 5.494 1.00 98.06 96 TYR A N 1
ATOM 739 C CA . TYR A 1 96 ? -1.364 -2.803 5.055 1.00 98.06 96 TYR A CA 1
ATOM 740 C C . TYR A 1 96 ? -1.432 -2.640 3.540 1.00 98.06 96 TYR A C 1
ATOM 742 O O . TYR A 1 96 ? -0.925 -3.483 2.796 1.00 98.06 96 TYR A O 1
ATOM 750 N N . ALA A 1 97 ? -2.060 -1.554 3.098 1.00 97.69 97 ALA A N 1
ATOM 751 C CA . ALA A 1 97 ? -2.185 -1.213 1.690 1.00 97.69 97 ALA A CA 1
ATOM 752 C C . ALA A 1 97 ? -0.892 -0.557 1.197 1.00 97.69 97 ALA A C 1
ATOM 754 O O . ALA A 1 97 ? -0.404 0.413 1.778 1.00 97.69 97 ALA A O 1
ATOM 755 N N . VAL A 1 98 ? -0.331 -1.082 0.113 1.00 97.25 98 VAL A N 1
ATOM 756 C CA . VAL A 1 98 ? 0.761 -0.450 -0.626 1.00 97.25 98 VAL A CA 1
ATOM 757 C C . VAL A 1 98 ? 0.150 0.441 -1.695 1.00 97.25 98 VAL A C 1
ATOM 759 O O . VAL A 1 98 ? -0.547 -0.035 -2.596 1.00 97.25 98 VAL A O 1
ATOM 762 N N . ILE A 1 99 ? 0.446 1.732 -1.603 1.00 95.56 99 ILE A N 1
ATOM 763 C CA . ILE A 1 99 ? 0.027 2.749 -2.561 1.00 95.56 99 ILE A CA 1
ATOM 764 C C . ILE A 1 99 ? 1.257 3.200 -3.345 1.00 95.56 99 ILE A C 1
ATOM 766 O O . ILE A 1 99 ? 2.340 3.370 -2.783 1.00 95.56 99 ILE A O 1
ATOM 770 N N . GLY A 1 100 ? 1.097 3.371 -4.652 1.00 92.50 100 GLY A N 1
ATOM 771 C CA . GLY A 1 100 ? 2.118 3.911 -5.541 1.00 92.50 100 GLY A CA 1
ATOM 772 C C . GLY A 1 100 ? 1.568 5.045 -6.388 1.00 92.50 100 GLY A C 1
ATOM 773 O O . GLY A 1 100 ? 0.365 5.288 -6.430 1.00 92.50 100 GLY A O 1
ATOM 774 N N . GLU A 1 101 ? 2.452 5.731 -7.093 1.00 89.44 101 GLU A N 1
ATOM 775 C CA . GLU A 1 101 ? 2.097 6.777 -8.041 1.00 89.44 101 GLU A CA 1
ATOM 776 C C . GLU A 1 101 ? 2.412 6.322 -9.465 1.00 89.44 101 GLU A C 1
ATOM 778 O O . GLU A 1 101 ? 3.501 5.813 -9.747 1.00 89.44 101 GLU A O 1
ATOM 783 N N . VAL A 1 102 ? 1.462 6.523 -10.373 1.00 83.81 102 VAL A N 1
ATOM 784 C CA . VAL A 1 102 ? 1.636 6.313 -11.810 1.00 83.81 102 VAL A CA 1
ATOM 785 C C . VAL A 1 102 ? 1.142 7.584 -12.506 1.00 83.81 102 VAL A C 1
ATOM 787 O O . VAL A 1 102 ? -0.010 7.973 -12.372 1.00 83.81 102 VAL A O 1
ATOM 790 N N . PHE A 1 103 ? 2.038 8.285 -13.207 1.00 79.06 103 PHE A N 1
ATOM 791 C CA . PHE A 1 103 ? 1.765 9.554 -13.915 1.00 79.06 103 PHE A CA 1
ATOM 792 C C . PHE A 1 103 ? 1.226 10.733 -13.097 1.00 79.06 103 PHE A C 1
ATOM 794 O O . PHE A 1 103 ? 0.528 11.569 -13.670 1.00 79.06 103 PHE A O 1
ATOM 801 N N . ASN A 1 104 ? 1.534 10.881 -11.806 1.00 82.19 104 ASN A N 1
ATOM 802 C CA . ASN A 1 104 ? 0.853 11.928 -11.026 1.00 82.19 104 ASN A CA 1
ATOM 803 C C . ASN A 1 104 ? -0.252 11.391 -10.122 1.00 82.19 104 ASN A C 1
ATOM 805 O O . ASN A 1 104 ? -0.706 12.099 -9.228 1.00 82.19 104 ASN A O 1
ATOM 809 N N . GLU A 1 105 ? -0.751 10.192 -10.427 1.00 86.56 105 GLU A N 1
ATOM 810 C CA . GLU A 1 105 ? -1.982 9.663 -9.854 1.00 86.56 105 GLU A CA 1
ATOM 811 C C . GLU A 1 105 ? -1.663 8.553 -8.860 1.00 86.56 105 GLU A C 1
ATOM 813 O O . GLU A 1 105 ? -0.924 7.612 -9.162 1.00 86.56 105 GLU A O 1
ATOM 818 N N . GLN A 1 106 ? -2.229 8.671 -7.660 1.00 90.50 106 GLN A N 1
ATOM 819 C CA . GLN A 1 106 ? -2.162 7.609 -6.671 1.00 90.50 106 GLN A CA 1
ATOM 820 C C . GLN A 1 106 ? -2.955 6.399 -7.155 1.00 90.50 106 GLN A C 1
ATOM 822 O O . GLN A 1 106 ? -4.075 6.513 -7.656 1.00 90.50 106 GLN A O 1
ATOM 827 N N . CYS A 1 107 ? -2.371 5.226 -6.974 1.00 89.88 107 CYS A N 1
ATOM 828 C CA . CYS A 1 107 ? -2.974 3.960 -7.327 1.00 89.88 107 CYS A CA 1
ATOM 829 C C . CYS A 1 107 ? -2.683 2.928 -6.241 1.00 89.88 107 CYS A C 1
ATOM 831 O O . CYS A 1 107 ? -1.580 2.840 -5.696 1.00 89.88 107 CYS A O 1
ATOM 833 N N . HIS A 1 108 ? -3.704 2.137 -5.932 1.00 93.38 108 HIS A N 1
ATOM 834 C CA . HIS A 1 108 ? -3.549 0.962 -5.093 1.00 93.38 108 HIS A CA 1
ATOM 835 C C . HIS A 1 108 ? -2.724 -0.091 -5.837 1.00 93.38 108 HIS A C 1
ATOM 837 O O . HIS A 1 108 ? -2.954 -0.342 -7.023 1.00 93.38 108 HIS A O 1
ATOM 843 N N . VAL A 1 109 ? -1.743 -0.671 -5.146 1.00 92.94 109 VAL A N 1
ATOM 844 C CA . VAL A 1 109 ? -0.850 -1.690 -5.709 1.00 92.94 109 VAL A CA 1
ATOM 845 C C . VAL A 1 109 ? -1.206 -3.069 -5.170 1.00 92.94 109 VAL A C 1
ATOM 847 O O . VAL A 1 109 ? -1.343 -4.011 -5.949 1.00 92.94 109 VAL A O 1
ATOM 850 N N . ALA A 1 110 ? -1.301 -3.204 -3.845 1.00 94.62 110 ALA A N 1
ATOM 851 C CA . ALA A 1 110 ? -1.563 -4.475 -3.178 1.00 94.62 110 ALA A CA 1
ATOM 852 C C . ALA A 1 110 ? -1.911 -4.280 -1.698 1.00 94.62 110 ALA A C 1
ATOM 854 O O . ALA A 1 110 ? -1.507 -3.293 -1.090 1.00 94.62 110 ALA A O 1
ATOM 855 N N . ASP A 1 111 ? -2.570 -5.281 -1.121 1.00 97.00 111 ASP A N 1
ATOM 856 C CA . ASP A 1 111 ? -2.881 -5.382 0.304 1.00 97.00 111 ASP A CA 1
ATOM 857 C C . ASP A 1 111 ? -2.089 -6.521 0.953 1.00 97.00 111 ASP A C 1
ATOM 859 O O . ASP A 1 111 ? -1.868 -7.565 0.333 1.00 97.00 111 ASP A O 1
ATOM 863 N N . PHE A 1 112 ? -1.674 -6.326 2.206 1.00 97.44 112 PHE A N 1
ATOM 864 C CA . PHE A 1 112 ? -0.956 -7.325 3.001 1.00 97.44 112 PHE A CA 1
ATOM 865 C C . PHE A 1 112 ? -1.511 -7.410 4.418 1.00 97.44 112 PHE A C 1
ATOM 867 O O . PHE A 1 112 ? -1.862 -6.394 5.016 1.00 97.44 112 PHE A O 1
ATOM 874 N N . ASP A 1 113 ? -1.475 -8.604 5.000 1.00 94.25 113 ASP A N 1
ATOM 875 C CA . ASP A 1 113 ? -1.929 -8.833 6.377 1.00 94.25 113 ASP A CA 1
ATOM 876 C C . ASP A 1 113 ? -0.876 -8.405 7.417 1.00 94.25 113 ASP A C 1
ATOM 878 O O . ASP A 1 113 ? -1.146 -8.366 8.615 1.00 94.25 113 ASP A O 1
ATOM 882 N N . SER A 1 114 ? 0.350 -8.071 6.986 1.00 95.12 114 SER A N 1
ATOM 883 C CA . SER A 1 114 ? 1.419 -7.631 7.884 1.00 95.12 114 SER A CA 1
ATOM 884 C C . SER A 1 114 ? 2.272 -6.486 7.332 1.00 95.12 114 SER A C 1
ATOM 886 O O . SER A 1 114 ? 2.679 -6.464 6.165 1.00 95.12 114 SER A O 1
ATOM 888 N N . LEU A 1 115 ? 2.668 -5.570 8.225 1.00 96.44 115 LEU A N 1
ATOM 889 C CA . LEU A 1 115 ? 3.571 -4.464 7.888 1.00 96.44 115 LEU A CA 1
ATOM 890 C C . LEU A 1 115 ? 4.914 -4.963 7.346 1.00 96.44 115 LEU A C 1
ATOM 892 O O . LEU A 1 115 ? 5.540 -4.320 6.504 1.00 96.44 115 LEU A O 1
ATOM 896 N N . LYS A 1 116 ? 5.390 -6.104 7.854 1.00 97.19 116 LYS A N 1
ATOM 897 C CA . LYS A 1 116 ? 6.664 -6.701 7.444 1.00 97.19 116 LYS A CA 1
ATOM 898 C C . LYS A 1 116 ? 6.626 -7.129 5.977 1.00 97.19 116 LYS A C 1
ATOM 900 O O . LYS A 1 116 ? 7.591 -6.878 5.253 1.00 97.19 116 LYS A O 1
ATOM 905 N N . GLU A 1 117 ? 5.542 -7.765 5.547 1.00 96.19 117 GLU A N 1
ATOM 906 C CA . GLU A 1 117 ? 5.367 -8.195 4.157 1.00 96.19 117 GLU A CA 1
ATOM 907 C C . GLU A 1 117 ? 5.215 -6.996 3.228 1.00 96.19 117 GLU A C 1
ATOM 909 O O . GLU A 1 117 ? 5.952 -6.915 2.242 1.00 96.19 117 GLU A O 1
ATOM 914 N N . ALA A 1 118 ? 4.378 -6.022 3.602 1.00 97.25 118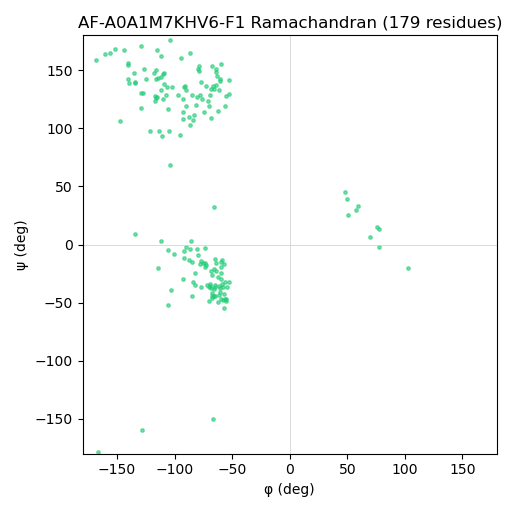 ALA A N 1
ATOM 915 C CA . ALA A 1 118 ? 4.229 -4.774 2.857 1.00 97.25 118 ALA A CA 1
ATOM 916 C C . ALA A 1 118 ? 5.582 -4.062 2.681 1.00 97.25 118 ALA A C 1
ATOM 918 O O . ALA A 1 118 ? 5.977 -3.742 1.560 1.00 97.25 118 ALA A O 1
ATOM 919 N N . LYS A 1 119 ? 6.370 -3.911 3.758 1.00 95.75 119 LYS A N 1
ATOM 920 C CA . LYS A 1 119 ? 7.728 -3.333 3.698 1.00 95.75 119 LYS A CA 1
ATOM 921 C C . LYS A 1 119 ? 8.673 -4.132 2.806 1.00 95.75 119 LYS A C 1
ATOM 923 O O . LYS A 1 119 ? 9.452 -3.541 2.064 1.00 95.75 119 LYS A O 1
ATOM 928 N N . SER A 1 120 ? 8.623 -5.462 2.862 1.00 92.44 120 SER A N 1
ATOM 929 C CA . SER A 1 120 ? 9.446 -6.317 1.999 1.00 92.44 120 SER A CA 1
ATOM 930 C C . SER A 1 120 ? 9.081 -6.162 0.521 1.00 92.44 120 SER A C 1
ATOM 932 O O . SER A 1 120 ? 9.960 -6.224 -0.340 1.00 92.44 120 SER A O 1
ATOM 934 N N . VAL A 1 121 ? 7.799 -5.982 0.205 1.00 90.75 121 VAL A N 1
ATOM 935 C CA . VAL A 1 121 ? 7.345 -5.710 -1.162 1.00 90.75 121 VAL A CA 1
ATOM 936 C C . VAL A 1 121 ? 7.762 -4.316 -1.605 1.00 90.75 121 VAL A C 1
ATOM 938 O O . VAL A 1 121 ? 8.388 -4.213 -2.654 1.00 90.75 121 VAL A O 1
ATOM 941 N N . VAL A 1 122 ? 7.530 -3.279 -0.795 1.00 91.62 122 VAL A N 1
ATOM 942 C CA . VAL A 1 122 ? 7.986 -1.914 -1.104 1.00 91.62 122 VAL A CA 1
ATOM 943 C C . VAL A 1 122 ? 9.491 -1.887 -1.343 1.00 91.62 122 VAL A C 1
ATOM 945 O O . VAL A 1 122 ? 9.912 -1.399 -2.377 1.00 91.62 122 VAL A O 1
ATOM 948 N N . LEU A 1 123 ? 10.311 -2.508 -0.489 1.00 87.50 123 LEU A N 1
ATOM 949 C CA . LEU A 1 123 ? 11.763 -2.576 -0.698 1.00 87.50 123 LEU A CA 1
ATOM 950 C C . LEU A 1 123 ? 12.139 -3.212 -2.050 1.00 87.50 123 LEU A C 1
ATOM 952 O O . LEU A 1 123 ? 13.034 -2.729 -2.743 1.00 87.50 123 LEU A O 1
ATOM 956 N N . ARG A 1 124 ? 11.454 -4.296 -2.435 1.00 82.44 124 ARG A N 1
ATOM 957 C CA . ARG A 1 124 ? 11.686 -4.983 -3.715 1.00 82.44 124 ARG A CA 1
ATOM 958 C C . ARG A 1 124 ? 11.216 -4.156 -4.911 1.00 82.44 124 ARG A C 1
ATOM 960 O O . ARG A 1 124 ? 11.879 -4.187 -5.941 1.00 82.44 124 ARG A O 1
ATOM 967 N N . LEU A 1 125 ? 10.106 -3.433 -4.772 1.00 83.56 125 LEU A N 1
ATOM 968 C CA . LEU A 1 125 ? 9.520 -2.595 -5.820 1.00 83.56 125 LEU A CA 1
ATOM 969 C C . LEU A 1 125 ? 10.177 -1.213 -5.937 1.00 83.56 125 LEU A C 1
ATOM 971 O O . LEU A 1 125 ? 10.133 -0.622 -7.008 1.00 83.56 125 LEU A O 1
ATOM 975 N N . SER A 1 126 ? 10.802 -0.705 -4.876 1.00 79.88 126 SER A N 1
ATOM 976 C CA . SER A 1 126 ? 11.566 0.549 -4.893 1.00 79.88 126 SER A CA 1
ATOM 977 C C . SER A 1 126 ? 12.924 0.389 -5.579 1.00 79.88 126 SER A C 1
ATOM 979 O O . SER A 1 126 ? 13.541 1.385 -5.948 1.00 79.88 126 SER A O 1
ATOM 981 N N . PHE A 1 127 ? 13.390 -0.853 -5.772 1.00 71.06 127 PHE A N 1
ATOM 982 C CA . PHE A 1 127 ? 14.629 -1.183 -6.483 1.00 71.06 127 PHE A CA 1
ATOM 983 C C . PHE A 1 127 ? 15.856 -0.369 -6.013 1.00 71.06 127 PHE A C 1
ATOM 985 O O . PHE A 1 127 ? 16.714 -0.008 -6.818 1.00 71.06 127 PHE A O 1
ATOM 992 N N . GLU A 1 128 ? 15.982 -0.114 -4.703 1.00 63.12 128 GLU A N 1
ATOM 993 C CA . GLU A 1 128 ? 17.099 0.655 -4.115 1.00 63.12 128 GLU A CA 1
ATOM 994 C C . GLU A 1 128 ? 18.482 0.028 -4.389 1.00 63.12 128 GLU A C 1
ATOM 996 O O . GLU A 1 128 ? 19.503 0.707 -4.320 1.00 63.12 128 GLU A O 1
ATOM 1001 N N . THR A 1 129 ? 18.532 -1.261 -4.746 1.00 55.84 129 THR A N 1
ATOM 1002 C CA . THR A 1 129 ? 19.763 -2.003 -5.061 1.00 55.84 129 THR A CA 1
ATOM 1003 C C . THR A 1 129 ? 20.298 -1.777 -6.482 1.00 55.84 129 THR A C 1
ATOM 1005 O O . THR A 1 129 ? 21.375 -2.274 -6.802 1.00 55.84 129 THR A O 1
ATOM 1008 N N . GLY A 1 130 ? 19.593 -1.023 -7.336 1.00 49.28 130 GLY A N 1
ATOM 1009 C CA . GLY A 1 130 ? 20.170 -0.399 -8.535 1.00 49.28 130 GLY A CA 1
ATOM 1010 C C . GLY A 1 130 ? 20.427 -1.284 -9.763 1.00 49.28 130 GLY A C 1
ATOM 1011 O O . GLY A 1 130 ? 20.826 -0.755 -10.797 1.00 49.28 130 GLY A O 1
ATOM 1012 N N . HIS A 1 131 ? 20.172 -2.593 -9.727 1.00 48.88 131 HIS A N 1
ATOM 1013 C CA . HIS A 1 131 ? 20.333 -3.440 -10.916 1.00 48.88 131 HIS A CA 1
ATOM 1014 C C . HIS A 1 131 ? 19.001 -3.613 -11.653 1.00 48.88 131 HIS A C 1
ATOM 1016 O O . HIS A 1 131 ? 18.209 -4.506 -11.347 1.00 48.88 131 HIS A O 1
ATOM 1022 N N . TYR A 1 132 ? 18.754 -2.772 -12.660 1.00 55.12 132 TYR A N 1
ATOM 1023 C CA . TYR A 1 132 ? 17.751 -3.089 -13.674 1.00 55.12 132 TYR A CA 1
ATOM 1024 C C . TYR A 1 132 ? 18.181 -4.367 -14.403 1.00 55.12 132 TYR A C 1
ATOM 1026 O O . TYR A 1 132 ? 19.168 -4.365 -15.127 1.00 55.12 132 TYR A O 1
ATOM 1034 N N . SER A 1 133 ? 17.416 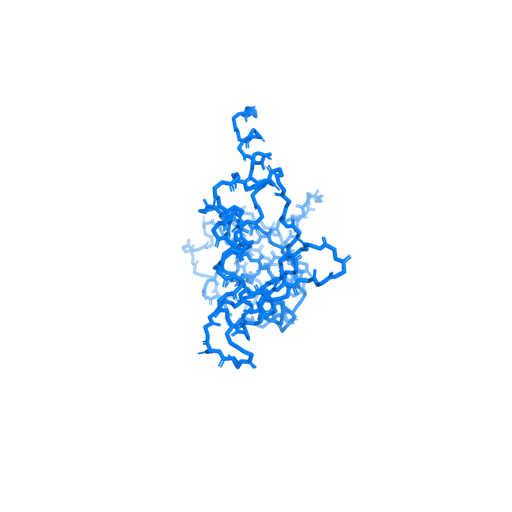-5.449 -14.276 1.00 45.50 133 SER A N 1
ATOM 1035 C CA . SER A 1 133 ? 17.449 -6.545 -15.249 1.00 45.50 133 SER A CA 1
ATOM 1036 C C . SER A 1 133 ? 16.198 -6.442 -16.113 1.00 45.50 133 SER A C 1
ATOM 1038 O 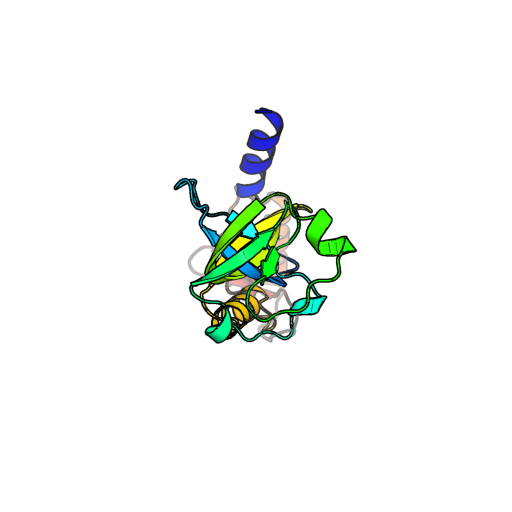O . SER A 1 133 ? 15.257 -7.219 -15.996 1.00 45.50 133 SER A O 1
ATOM 1040 N N . ARG A 1 134 ? 16.138 -5.390 -16.934 1.00 55.41 134 ARG A N 1
ATOM 1041 C CA . ARG A 1 134 ? 15.199 -5.341 -18.055 1.00 55.41 134 ARG A CA 1
ATOM 1042 C C . ARG A 1 134 ? 16.031 -5.435 -19.321 1.00 55.41 134 ARG A C 1
ATOM 1044 O O . ARG A 1 134 ? 16.565 -4.437 -19.790 1.00 55.41 134 ARG A O 1
ATOM 1051 N N . ALA A 1 135 ? 16.191 -6.657 -19.821 1.00 55.22 135 ALA A N 1
ATOM 1052 C CA . ALA A 1 135 ? 16.637 -6.859 -21.188 1.00 55.22 135 ALA A CA 1
ATOM 1053 C C . ALA A 1 135 ? 15.498 -6.378 -22.093 1.00 55.22 135 ALA A C 1
ATOM 1055 O O . ALA A 1 135 ? 14.426 -6.979 -22.118 1.00 55.22 135 ALA A O 1
ATOM 1056 N N . TRP A 1 136 ? 15.704 -5.247 -22.759 1.00 59.31 136 TRP A N 1
ATOM 1057 C CA . TRP A 1 136 ? 14.773 -4.739 -23.757 1.00 59.31 136 TRP A CA 1
ATOM 1058 C C . TRP A 1 136 ? 15.258 -5.159 -25.134 1.00 59.31 136 TRP A C 1
ATOM 1060 O O . TRP A 1 136 ? 16.411 -4.917 -25.486 1.00 59.31 136 TRP A O 1
ATOM 1070 N N . GLU A 1 137 ? 14.372 -5.756 -25.923 1.00 64.75 137 GLU A N 1
ATOM 1071 C CA . GLU A 1 137 ? 14.600 -5.924 -27.352 1.00 64.75 137 GLU A CA 1
ATOM 1072 C C . GLU A 1 137 ? 14.091 -4.668 -28.065 1.00 64.75 137 GLU A C 1
ATOM 1074 O O . GLU A 1 137 ? 12.891 -4.398 -28.105 1.00 64.75 137 GLU A O 1
ATOM 1079 N N . ILE A 1 138 ? 15.015 -3.870 -28.596 1.00 67.62 138 ILE A N 1
ATOM 1080 C CA . ILE A 1 138 ? 14.704 -2.684 -29.394 1.00 67.62 138 ILE A CA 1
ATOM 1081 C C . ILE A 1 138 ? 15.006 -3.027 -30.851 1.00 67.62 138 ILE A C 1
ATOM 1083 O O . ILE A 1 138 ? 16.147 -3.308 -31.207 1.00 67.62 138 ILE A O 1
ATOM 1087 N N . SER A 1 139 ? 13.975 -3.012 -31.693 1.00 69.00 139 SER A N 1
ATOM 1088 C CA . SER A 1 139 ? 14.090 -3.302 -33.129 1.00 69.00 139 SER A CA 1
ATOM 1089 C C . SER A 1 139 ? 14.015 -2.040 -33.997 1.00 69.00 139 SER A C 1
ATOM 1091 O O . SER A 1 139 ? 13.725 -0.944 -33.512 1.00 69.00 139 SER A O 1
ATOM 1093 N N . THR A 1 140 ? 14.189 -2.201 -35.311 1.00 71.12 140 THR A N 1
ATOM 1094 C CA . THR A 1 140 ? 14.009 -1.142 -36.325 1.00 71.12 140 THR A CA 1
ATOM 1095 C C . THR A 1 140 ? 12.605 -0.530 -36.350 1.00 71.12 140 THR A C 1
ATOM 1097 O O . THR A 1 140 ? 12.413 0.530 -36.934 1.00 71.12 140 THR A O 1
ATOM 1100 N N . ALA A 1 141 ? 11.621 -1.150 -35.690 1.00 72.38 141 ALA A N 1
ATOM 1101 C CA . ALA A 1 141 ? 10.300 -0.557 -35.488 1.00 72.38 141 ALA A CA 1
ATOM 1102 C C . ALA A 1 141 ? 10.298 0.584 -34.447 1.00 72.38 141 ALA A C 1
ATOM 1104 O O . ALA A 1 141 ? 9.352 1.365 -34.400 1.00 72.38 141 ALA A O 1
ATOM 1105 N N . HIS A 1 142 ? 11.340 0.673 -33.615 1.00 72.31 142 HIS A N 1
ATOM 1106 C CA . HIS A 1 142 ? 11.416 1.573 -32.460 1.00 72.31 142 HIS A CA 1
ATOM 1107 C C . HIS A 1 142 ? 12.493 2.656 -32.602 1.00 72.31 142 HIS A C 1
ATOM 1109 O O . HIS A 1 142 ? 12.438 3.671 -31.909 1.00 72.31 142 HIS A O 1
ATOM 1115 N N . LEU A 1 143 ? 13.477 2.448 -33.481 1.00 79.31 143 LEU A N 1
ATOM 1116 C CA . LEU A 1 143 ? 14.578 3.377 -33.726 1.00 79.31 143 LEU A CA 1
ATOM 1117 C C . LEU A 1 143 ? 14.528 3.903 -35.153 1.00 79.31 143 LEU A C 1
ATOM 1119 O O . LEU A 1 143 ? 14.248 3.166 -36.095 1.00 79.31 143 LEU A O 1
ATOM 1123 N N . THR A 1 144 ? 14.862 5.179 -35.318 1.00 83.94 144 THR A N 1
ATOM 1124 C CA . THR A 1 144 ? 15.145 5.719 -36.646 1.00 83.94 144 THR A CA 1
ATOM 1125 C C . THR A 1 144 ? 16.438 5.107 -37.189 1.00 83.94 144 THR A C 1
ATOM 1127 O O . THR A 1 144 ? 17.341 4.746 -36.433 1.00 83.94 144 THR A O 1
ATOM 1130 N N . GLU A 1 145 ? 16.560 5.047 -38.514 1.00 82.69 145 GLU A N 1
ATOM 1131 C CA . GLU A 1 145 ? 17.776 4.590 -39.202 1.00 82.69 145 GLU A CA 1
ATOM 1132 C C . GLU A 1 145 ? 19.029 5.370 -38.750 1.00 82.69 145 GLU A C 1
ATOM 1134 O O . GLU A 1 145 ? 20.111 4.809 -38.600 1.00 82.69 145 GLU A O 1
ATOM 1139 N N . GLU A 1 146 ? 18.882 6.671 -38.484 1.00 86.75 146 GLU A N 1
ATOM 1140 C CA . GLU A 1 146 ? 19.964 7.521 -37.978 1.00 86.75 146 GLU A CA 1
ATOM 1141 C C . GLU A 1 146 ? 20.409 7.117 -36.565 1.00 86.75 146 GLU A C 1
ATOM 1143 O O . GLU A 1 146 ? 21.609 7.003 -36.303 1.00 86.75 146 GLU A O 1
ATOM 1148 N N . ALA A 1 147 ? 19.457 6.844 -35.667 1.00 83.00 147 ALA A N 1
ATOM 1149 C CA . ALA A 1 147 ? 19.753 6.392 -34.311 1.00 83.00 147 ALA A CA 1
ATOM 1150 C C . ALA A 1 147 ? 20.419 5.008 -34.307 1.00 83.00 147 ALA A C 1
ATOM 1152 O O . ALA A 1 147 ? 21.360 4.783 -33.544 1.00 83.00 147 ALA A O 1
ATOM 1153 N N . LEU A 1 148 ? 19.984 4.104 -35.192 1.00 82.31 148 LEU A N 1
ATOM 1154 C CA . LEU A 1 148 ? 20.595 2.784 -35.341 1.00 82.31 148 LEU A CA 1
ATOM 1155 C C . LEU A 1 148 ? 22.058 2.891 -35.795 1.00 82.31 148 LEU A C 1
ATOM 1157 O O . LEU A 1 148 ? 22.941 2.343 -35.137 1.00 82.31 148 LEU A O 1
ATOM 1161 N N . ARG A 1 149 ? 22.341 3.679 -36.839 1.00 84.50 149 ARG A N 1
ATOM 1162 C CA . ARG A 1 149 ? 23.717 3.908 -37.324 1.00 84.50 149 ARG A CA 1
ATOM 1163 C C . ARG A 1 149 ? 24.615 4.548 -36.272 1.00 84.50 149 ARG A C 1
ATOM 1165 O O . ARG A 1 149 ? 25.797 4.219 -36.183 1.00 84.50 149 ARG A O 1
ATOM 1172 N N . TYR A 1 150 ? 24.071 5.461 -35.466 1.00 84.81 150 TYR A N 1
ATOM 1173 C CA . TYR A 1 150 ? 24.804 6.052 -34.349 1.00 84.81 150 TYR A CA 1
ATOM 1174 C C . TYR A 1 150 ? 25.222 4.988 -33.323 1.00 84.81 150 TYR A C 1
ATOM 1176 O O . TYR A 1 150 ? 26.369 4.991 -32.866 1.00 84.81 150 TYR A O 1
ATOM 1184 N N . LEU A 1 151 ? 24.322 4.059 -32.986 1.00 83.06 151 LEU A N 1
ATOM 1185 C CA . LEU A 1 151 ? 24.607 2.958 -32.063 1.00 83.06 151 LEU A CA 1
ATOM 1186 C C . LEU A 1 151 ? 25.620 1.966 -32.643 1.00 83.06 151 LEU A C 1
ATOM 1188 O O . LEU A 1 151 ? 26.562 1.604 -31.939 1.00 83.06 151 LEU A O 1
ATOM 1192 N N . GLU A 1 152 ? 25.481 1.581 -33.914 1.00 82.56 152 GLU A N 1
ATOM 1193 C CA . GLU A 1 152 ? 26.432 0.705 -34.619 1.00 82.56 152 GLU A CA 1
ATOM 1194 C C . GLU A 1 152 ? 27.837 1.304 -34.631 1.00 82.56 152 GLU A C 1
ATOM 1196 O O . GLU A 1 152 ? 28.812 0.639 -34.272 1.00 82.56 152 GLU A O 1
ATOM 1201 N N . HIS A 1 153 ? 27.929 2.591 -34.981 1.00 83.31 153 HIS A N 1
ATOM 1202 C CA . HIS A 1 153 ? 29.179 3.331 -34.940 1.00 83.31 153 HIS A CA 1
ATOM 1203 C C . HIS A 1 153 ? 29.755 3.277 -33.526 1.00 83.31 153 HIS A C 1
ATOM 1205 O O . HIS A 1 153 ? 30.871 2.803 -33.351 1.00 83.31 153 HIS A O 1
ATOM 1211 N N . ARG A 1 154 ? 28.993 3.675 -32.497 1.00 78.75 154 ARG A N 1
ATOM 1212 C CA . ARG A 1 154 ? 29.460 3.677 -31.099 1.00 78.75 154 ARG A CA 1
ATOM 1213 C C . ARG A 1 154 ? 29.943 2.300 -30.640 1.00 78.75 154 ARG A C 1
ATOM 1215 O O . ARG A 1 154 ? 31.048 2.241 -30.111 1.00 78.75 154 ARG A O 1
ATOM 1222 N N . ALA A 1 155 ? 29.194 1.227 -30.896 1.00 80.31 155 ALA A N 1
ATOM 1223 C CA . ALA A 1 155 ? 29.571 -0.146 -30.543 1.00 80.31 155 ALA A CA 1
ATOM 1224 C C . ALA A 1 155 ? 30.887 -0.599 -31.208 1.00 80.31 155 ALA A C 1
ATOM 1226 O O . ALA A 1 155 ? 31.630 -1.390 -30.630 1.00 80.31 155 ALA A O 1
ATOM 1227 N N . GLY A 1 156 ? 31.212 -0.064 -32.390 1.00 75.12 156 GLY A N 1
ATOM 1228 C CA . GLY A 1 156 ? 32.476 -0.317 -33.086 1.00 75.12 156 GLY A CA 1
ATOM 1229 C C . GLY A 1 156 ? 33.710 0.381 -32.493 1.00 75.12 156 GLY A C 1
ATOM 1230 O O . GLY A 1 156 ? 34.827 -0.016 -32.819 1.00 75.12 156 GLY A O 1
ATOM 1231 N N . TYR A 1 157 ? 33.543 1.394 -31.628 1.00 68.88 157 TYR A N 1
ATOM 1232 C CA . TYR A 1 157 ? 34.654 2.167 -31.037 1.00 68.88 157 TYR A CA 1
ATOM 1233 C C . TYR A 1 157 ? 35.034 1.759 -29.608 1.00 68.88 157 TYR A C 1
ATOM 1235 O O . TYR A 1 157 ? 36.033 2.267 -29.089 1.00 68.88 157 TYR A O 1
ATOM 1243 N N . PHE A 1 158 ? 34.274 0.885 -28.944 1.00 62.62 158 PHE A N 1
ATOM 1244 C CA . PHE A 1 158 ? 34.606 0.482 -27.577 1.00 62.62 158 PHE A CA 1
ATOM 1245 C C . PHE A 1 158 ? 35.797 -0.484 -27.572 1.00 62.62 158 PHE A C 1
ATOM 1247 O O . PHE A 1 158 ? 35.727 -1.612 -28.058 1.00 62.62 158 PHE A O 1
ATOM 1254 N N . TYR A 1 159 ? 36.912 -0.025 -27.002 1.00 59.31 159 TYR A N 1
ATOM 1255 C CA . TYR A 1 159 ? 38.021 -0.887 -26.607 1.00 59.31 159 TYR A CA 1
ATOM 1256 C C . TYR A 1 159 ? 37.533 -1.848 -25.515 1.00 59.31 159 TYR A C 1
ATOM 1258 O O . TYR A 1 159 ? 36.704 -1.480 -24.691 1.00 59.31 159 TYR A O 1
ATOM 1266 N N . SER A 1 160 ? 38.050 -3.076 -25.515 1.00 58.91 160 SER A N 1
ATOM 1267 C CA . SER A 1 160 ? 37.631 -4.241 -24.713 1.00 58.91 160 SER A CA 1
ATOM 1268 C C . SER A 1 160 ? 37.825 -4.132 -23.184 1.00 58.91 160 SER A C 1
ATOM 1270 O O . SER A 1 160 ? 38.091 -5.130 -22.518 1.00 58.91 160 SER A O 1
ATOM 1272 N N . SER A 1 161 ? 37.711 -2.935 -22.613 1.00 60.38 161 SER A N 1
ATOM 1273 C CA . SER A 1 161 ? 37.842 -2.640 -21.185 1.00 60.38 161 SER A CA 1
ATOM 1274 C C . SER A 1 161 ? 36.611 -1.866 -20.699 1.00 60.38 161 SER A C 1
ATOM 1276 O O . SER A 1 161 ? 36.284 -0.856 -21.327 1.00 60.38 161 SER A O 1
ATOM 1278 N N . PRO A 1 162 ? 35.964 -2.284 -19.590 1.00 60.69 162 PRO A N 1
ATOM 1279 C CA . PRO A 1 162 ? 34.838 -1.557 -19.012 1.00 60.69 162 PRO A CA 1
ATOM 1280 C C . PRO A 1 162 ? 35.240 -0.114 -18.712 1.00 60.69 162 PRO A C 1
ATOM 1282 O O . PRO A 1 162 ? 36.261 0.139 -18.067 1.00 60.69 162 PRO A O 1
ATOM 1285 N N . THR A 1 163 ? 34.446 0.829 -19.198 1.00 65.56 163 THR A N 1
ATOM 1286 C CA . THR A 1 163 ? 34.647 2.267 -18.982 1.00 65.56 163 THR A CA 1
ATOM 1287 C C . THR A 1 163 ? 34.038 2.738 -17.662 1.00 65.56 163 THR A C 1
ATOM 1289 O O . THR A 1 163 ? 34.374 3.822 -17.185 1.00 65.56 163 THR A O 1
ATOM 1292 N N . GLY A 1 164 ? 33.167 1.920 -17.060 1.00 62.19 164 GLY A N 1
ATOM 1293 C CA . GLY A 1 164 ? 32.411 2.272 -15.859 1.00 62.19 164 GLY A CA 1
ATOM 1294 C C . GLY A 1 164 ? 31.250 3.223 -16.154 1.00 62.19 164 GLY A C 1
ATOM 1295 O O . GLY A 1 164 ? 30.728 3.857 -15.237 1.00 62.19 164 GLY A O 1
ATOM 1296 N N . LEU A 1 165 ? 30.867 3.359 -17.428 1.00 63.09 165 LEU A N 1
ATOM 1297 C CA . LEU A 1 165 ? 29.700 4.131 -17.835 1.00 63.09 165 LEU A CA 1
ATOM 1298 C C . LEU A 1 165 ? 28.428 3.312 -17.599 1.00 63.09 165 LEU A C 1
ATOM 1300 O O . LEU A 1 165 ? 28.443 2.091 -17.650 1.00 63.09 165 LEU A O 1
ATOM 1304 N N . LEU A 1 166 ? 27.305 4.001 -17.390 1.00 60.16 166 LEU A N 1
ATOM 1305 C CA . LEU A 1 166 ? 25.985 3.374 -17.222 1.00 60.16 166 LEU A CA 1
ATOM 1306 C C . LEU A 1 166 ? 25.390 2.832 -18.538 1.00 60.16 166 LEU A C 1
ATOM 1308 O O . LEU A 1 166 ? 24.276 2.317 -18.539 1.00 60.16 166 LEU A O 1
ATOM 1312 N N . PHE A 1 167 ? 26.082 3.034 -19.663 1.00 69.56 167 PHE A N 1
ATOM 1313 C CA . PHE A 1 167 ? 25.679 2.557 -20.981 1.00 69.56 167 PHE A CA 1
ATOM 1314 C C . PHE A 1 167 ? 26.918 2.219 -21.812 1.00 69.56 167 PHE A C 1
ATOM 1316 O O . PHE A 1 167 ? 27.610 3.119 -22.305 1.00 69.56 167 PHE A O 1
ATOM 1323 N N . GLU A 1 168 ? 27.175 0.927 -21.987 1.00 75.44 168 GLU A N 1
ATOM 1324 C CA . GLU A 1 168 ? 28.292 0.400 -22.771 1.00 75.44 168 GLU A CA 1
ATOM 1325 C C . GLU A 1 168 ? 27.760 -0.494 -23.904 1.00 75.44 168 GLU A C 1
ATOM 1327 O O . GLU A 1 168 ? 27.429 -1.657 -23.667 1.00 75.44 168 GLU A O 1
ATOM 1332 N N . PRO A 1 169 ? 27.624 0.020 -25.143 1.00 79.00 169 PRO A N 1
ATOM 1333 C CA . PRO A 1 169 ? 27.136 -0.768 -26.262 1.00 79.00 169 PRO A CA 1
ATOM 1334 C C . PRO A 1 169 ? 28.223 -1.701 -26.813 1.00 79.00 169 PRO A C 1
ATOM 1336 O O . PRO A 1 169 ? 29.376 -1.306 -26.991 1.00 79.00 169 PRO A O 1
ATOM 1339 N N . PHE A 1 170 ? 27.836 -2.926 -27.159 1.00 80.31 170 PHE A N 1
ATOM 1340 C CA . PHE A 1 170 ? 28.708 -3.943 -27.744 1.00 80.31 170 PHE A CA 1
ATOM 1341 C C . PHE A 1 170 ? 27.990 -4.727 -28.847 1.00 80.31 170 PHE A C 1
ATOM 1343 O O . PHE A 1 170 ? 26.767 -4.851 -28.861 1.00 80.31 170 PHE A O 1
ATOM 1350 N N . VAL A 1 171 ? 28.758 -5.279 -29.787 1.00 83.25 171 VAL A N 1
ATOM 1351 C CA . VAL A 1 171 ? 28.215 -6.022 -30.935 1.00 83.25 171 VAL A CA 1
ATOM 1352 C C . VAL A 1 171 ? 27.944 -7.486 -30.568 1.00 83.25 171 VAL A C 1
ATOM 1354 O O . VAL A 1 171 ? 28.837 -8.192 -30.093 1.00 83.25 171 VAL A O 1
ATOM 1357 N N . LEU A 1 172 ? 26.734 -7.970 -30.859 1.00 80.69 172 LEU A N 1
ATOM 1358 C CA . LEU A 1 172 ? 26.356 -9.384 -30.818 1.00 80.69 172 LEU A CA 1
ATOM 1359 C C . LEU A 1 172 ? 26.695 -10.037 -32.165 1.00 80.69 172 LEU A C 1
ATOM 1361 O O . LEU A 1 172 ? 25.993 -9.862 -33.161 1.00 80.69 172 LEU A O 1
ATOM 1365 N N . LYS A 1 173 ? 27.795 -10.793 -32.195 1.00 74.81 173 LYS A N 1
ATOM 1366 C CA . LYS A 1 173 ? 28.417 -11.294 -33.436 1.00 74.81 173 LYS A CA 1
ATOM 1367 C C . LYS A 1 173 ? 27.535 -12.235 -34.262 1.00 74.81 173 LYS A C 1
ATOM 1369 O O . LYS A 1 173 ? 27.687 -12.269 -35.477 1.00 74.81 173 LYS A O 1
ATOM 1374 N N . ASP A 1 174 ? 26.620 -12.959 -33.624 1.00 79.31 174 ASP A N 1
ATOM 1375 C CA . ASP A 1 174 ? 25.848 -14.020 -34.284 1.00 79.31 174 ASP A CA 1
ATOM 1376 C C . ASP A 1 174 ? 24.515 -13.537 -34.877 1.00 79.31 174 ASP A C 1
ATOM 1378 O O . ASP A 1 174 ? 23.878 -14.268 -35.633 1.00 79.31 174 ASP A O 1
ATOM 1382 N N . CYS A 1 175 ? 24.079 -12.315 -34.556 1.00 74.31 175 CYS A N 1
ATOM 1383 C CA . CYS A 1 175 ? 22.777 -11.795 -34.989 1.00 74.31 175 CYS A CA 1
ATOM 1384 C C . CYS A 1 175 ? 22.810 -10.360 -35.535 1.00 74.31 175 CYS A C 1
ATOM 1386 O O . CYS A 1 175 ? 21.747 -9.788 -35.760 1.00 74.31 175 CYS A O 1
ATOM 1388 N N . ASN A 1 176 ? 23.998 -9.772 -35.745 1.00 73.69 176 ASN A N 1
ATOM 1389 C CA . ASN A 1 176 ? 24.170 -8.346 -36.076 1.00 73.69 176 ASN A CA 1
ATOM 1390 C C . ASN A 1 176 ? 23.422 -7.407 -35.107 1.00 73.69 176 ASN A C 1
ATOM 1392 O O . ASN A 1 176 ? 23.043 -6.297 -35.468 1.00 73.69 176 ASN A O 1
ATOM 1396 N N . GLY A 1 177 ? 23.182 -7.869 -33.878 1.00 76.81 177 GLY A N 1
ATOM 1397 C CA . GLY A 1 177 ? 22.517 -7.099 -32.838 1.00 76.81 177 GLY A CA 1
ATOM 1398 C C . GLY A 1 177 ? 23.502 -6.233 -32.062 1.00 76.81 177 GLY A C 1
ATOM 1399 O O . GLY A 1 177 ? 24.714 -6.458 -32.085 1.00 76.81 177 GLY A O 1
ATOM 1400 N N . ILE A 1 178 ? 22.970 -5.269 -31.319 1.00 80.06 178 ILE A N 1
ATOM 1401 C CA . ILE A 1 178 ? 23.735 -4.455 -30.373 1.00 80.06 178 ILE A CA 1
ATOM 1402 C C . ILE A 1 178 ? 23.181 -4.735 -28.980 1.00 80.06 178 ILE A C 1
ATOM 1404 O O . ILE A 1 178 ? 21.985 -4.579 -28.746 1.00 80.06 178 ILE A O 1
ATOM 1408 N N . GLY A 1 179 ? 24.046 -5.172 -28.070 1.00 74.75 179 GLY A N 1
ATOM 1409 C CA . GLY A 1 179 ? 23.750 -5.228 -26.642 1.00 74.75 179 GLY A CA 1
ATOM 1410 C C . GLY A 1 179 ? 24.239 -3.962 -25.947 1.00 74.75 179 GLY A C 1
ATOM 1411 O O . GLY A 1 179 ? 25.095 -3.257 -26.477 1.00 74.75 179 GLY A O 1
ATOM 1412 N N . CYS A 1 180 ? 23.718 -3.678 -24.758 1.00 74.62 180 CYS A N 1
ATOM 1413 C CA . CYS A 1 180 ? 24.285 -2.680 -23.859 1.00 74.62 180 CYS A CA 1
ATOM 1414 C C . CYS A 1 180 ? 24.359 -3.239 -22.438 1.00 74.62 180 CYS A C 1
ATOM 1416 O O . CYS A 1 180 ? 23.430 -3.927 -22.003 1.00 74.62 180 CYS A O 1
ATOM 1418 N N . SER A 1 181 ? 25.453 -2.948 -21.740 1.00 66.44 181 SER A N 1
ATOM 1419 C CA . SER A 1 181 ? 25.650 -3.255 -20.317 1.00 66.44 181 SER A CA 1
ATOM 1420 C C . SER A 1 181 ? 25.904 -2.003 -19.498 1.00 66.44 181 SER A C 1
ATOM 1422 O O . SER A 1 181 ? 26.363 -1.003 -20.098 1.00 66.44 181 SER A O 1
#

Nearest PDB structures (foldseek):
  2kvt-assembly1_A  TM=5.040E-01  e=2.582E+00  Escherichia coli K-12
  7odt-assembly1_c  TM=4.584E-01  e=3.417E+00  Homo sapiens
  8dzg-assembly1_A  TM=4.092E-01  e=5.659E+00  Escherichia coli
  8hz4-assembly1_D  TM=2.635E-01  e=7.921E+00  Chloroflexus aurantiacus J-10-fl

pLDDT: mean 80.78, std 16.22, range [33.78, 98.06]

Sequence (181 aa):
MNPTHQATALLIASNPFTRGYDKLYIERLLMIAYEDGCPPCFRPMHDSQAHLPDDTLQLVPCIFNDDFALISEGQSILNELDGCCPSNGLVHQVVYAVIGEVFNEQCHVADFDSLKEAKSVVLRLSFETGHYSRAWEISTAHLTEEALRYLEHRAGYFYSSPTGLLFEPFVLKDCNGIGCS

Solvent-accessible surface area (backbone atoms only — not comparable to full-atom values): 11049 Å² total; per-residue (Å²): 135,69,72,67,61,60,55,54,59,58,65,48,77,70,44,86,81,61,76,66,70,37,85,69,46,76,46,63,26,34,36,30,35,42,88,86,71,53,80,65,48,76,30,35,58,38,76,95,54,65,84,63,58,68,88,75,43,54,73,34,48,28,35,24,51,98,75,31,29,43,66,56,70,98,47,91,74,55,72,77,59,56,80,63,30,90,40,66,32,33,22,63,39,56,34,24,35,34,35,22,29,53,96,89,38,82,41,85,72,50,77,28,82,38,68,69,57,39,50,54,47,47,54,65,66,64,47,82,84,71,74,83,86,72,89,75,90,81,52,79,92,78,45,55,74,67,59,49,52,53,50,56,52,54,27,72,67,59,64,100,61,89,84,82,57,94,70,44,51,37,72,37,86,91,72,82,41,74,47,71,82

Radius of gyration: 25.43 Å; Cα contacts (8 Å, |Δi|>4): 249; chains: 1; bounding box: 64×30×65 Å

Secondary structure (DSSP, 8-state):
--HHHHHHHHHHTT-TT---SEEEEEEEEEEEE-TT-PPPEEEEBPGGGTTS-GGG-TT-EEEE-SS-EEE-TT----HHHHTT--EEEEEEEEEEEEEEEETTEEEEEEEES-HHHHHHHHHHHHTTT----------TTTS-HHHHHHHHHHHHH--SS----S--EEEETTTTEEEE-

Organism: NCBI:txid1190415

Foldseek 3Di:
DDVVVVVVVVVQVPDPPFQDFDPKDKAKWFFWAAPVRPHTDIEGADPVCPPPDFVVQAFFKWFADPHHIYGPPPDDDDPVVVVVGPGITTGHGIKIWIWTDGPNDIDTDDIDRDPVVSVVVCCVSNPPVPDDPDPDDDDCVRDPPVRVVVLVVQQVPDDPDDPVDPWHWHADVPPRDIDID

Mean predicted aligned error: 12.87 Å